Protein AF-A0AA38RIU1-F1 (afdb_monomer_lite)

Sequence (345 aa):
MYPITLTERFAHELKRLEATYLPIRTAGNWRKTFLLQYHHVCLNLLGDFLQEFSENYVWARKRDYDTQHSKLLRWQLKKMAADSELYGELSDTGRSITEIIESLLEALASTTTDKQDHSSHLTALGIDLRRSCRDVQARLAKLSGDLERRLKFLELRRNIDQTDNVERLTLLATVFLPMSLAAGILSMQTRFTELGDLLYDFVGVVVLLGSGAIALFAVLITLGLVKELDSRLMWFGFYRRFIRRVLTFGWVATLASLAALVLASFVVGMFKDVALGAKILGYGALAIVFGPLTVGVVGFAALYVVLRCHQAVKHWTRARVRRRRRDSEGDQGSASSSSGSGWQI

pLDDT: mean 76.79, std 11.22, range [36.53, 93.19]

Organism: NCBI:txid91930

Secondary structure (DSSP, 8-state):
-----HHHHHHHHHHHHHHHHGGG--TTTHHHHHHHHHHHHHHHHHHHHHHHIIIIIHHHHHHHT-TTT----HHHHHHHHHHHHHHHHHHHHHHHHHHHHHHHHHHHHTT-TT-HHHHHHHHHHHHHHHHHHHHHHHHHHHHHHHHHHHHHHHHHHHHHHHHHHHHHHHHHHHHHHHHHHHHHHHHH---TTSHHHHHHHHHHHHHHHHHHHHHHHHHHHHHHHHHHHHHH-TT-HHHHHHHHHHHHHHHHHHHHHHHHHHHHHHHHHHHT-HHHHHHHHHHHHHHHHHHHHHHHHHHHHHHHHHHHHHHHHHHHHHHHHHHHHHHHHHHHHHHHHSSS-----

Foldseek 3Di:
DDPDDPVNLLVVQLVVCCVLLVVLDDPVCNVLSSVLSNLLSVLVVLLVVLVCCVPPVVVVVCVVLVVVFDDDDPVNVVVLVVVLVVLVVSLVVLVVSLVSNVVSLVVSCVVPVPDPVSNVSSVVVNVVSVVSSVSSNVSSVVVNVVSVVSVVVVVVVVVVVVVVVVVVVVLVCVLVVVLVVLVVVVVPDDDPPVCPLVVLVSVLVNCLSVLVSVLVVVLVVVVVVLSNVCSVPPDDDVCNPVLVCLVSVLVNVLSVVLSVQSNVLSVCCNPPNVVSSVVSVVVSVVCVVCVVVVCVVVSVVVVVVVVVVVVVVVVVVVVVVVVVVVVVVVVVVVVVPPPPDDDDD

Structure (mmCIF, N/CA/C/O backbone):
data_AF-A0AA38RIU1-F1
#
_entry.id   AF-A0AA38RIU1-F1
#
loop_
_atom_site.group_PDB
_atom_site.id
_atom_site.type_symbol
_atom_site.label_atom_id
_atom_site.label_alt_id
_atom_site.label_comp_id
_atom_site.label_asym_id
_atom_site.label_entity_id
_atom_site.label_seq_id
_atom_site.pdbx_PDB_ins_code
_atom_site.Cartn_x
_atom_site.Cartn_y
_atom_site.Cartn_z
_atom_site.occupancy
_atom_site.B_iso_or_equiv
_atom_site.auth_seq_id
_atom_site.auth_comp_id
_atom_site.auth_asym_id
_atom_site.auth_atom_id
_atom_site.pdbx_PDB_model_num
ATOM 1 N N . MET A 1 1 ? -7.536 -0.688 -29.894 1.00 38.06 1 MET A N 1
ATOM 2 C CA . MET A 1 1 ? -6.113 -0.630 -30.283 1.00 38.06 1 MET A CA 1
ATOM 3 C C . MET A 1 1 ? -5.512 -1.954 -29.845 1.00 38.06 1 MET A C 1
ATOM 5 O O . MET A 1 1 ? -5.453 -2.196 -28.648 1.00 38.06 1 MET A O 1
ATOM 9 N N . TYR A 1 2 ? -5.277 -2.880 -30.777 1.00 36.53 2 TYR A N 1
ATOM 10 C CA . TYR A 1 2 ? -4.789 -4.222 -30.438 1.00 36.53 2 TYR A CA 1
ATOM 11 C C . TYR A 1 2 ? -3.347 -4.129 -29.915 1.00 36.53 2 TYR A C 1
ATOM 13 O O . TYR A 1 2 ? -2.583 -3.316 -30.443 1.00 36.53 2 TYR A O 1
ATOM 21 N N . PRO A 1 3 ? -2.969 -4.900 -28.882 1.00 55.44 3 PRO A N 1
ATOM 22 C CA . PRO A 1 3 ? -1.596 -4.912 -28.404 1.00 55.44 3 PRO A CA 1
ATOM 23 C C . PRO A 1 3 ? -0.715 -5.513 -29.502 1.00 55.44 3 PRO A C 1
ATOM 25 O O . PRO A 1 3 ? -0.819 -6.698 -29.805 1.00 55.44 3 PRO A O 1
ATOM 28 N N . ILE A 1 4 ? 0.115 -4.672 -30.122 1.00 62.16 4 ILE A N 1
ATOM 29 C CA . ILE A 1 4 ? 1.205 -5.106 -31.004 1.00 62.16 4 ILE A CA 1
ATOM 30 C C . ILE A 1 4 ? 2.007 -6.158 -30.237 1.00 62.16 4 ILE A C 1
ATOM 32 O O . ILE A 1 4 ? 2.354 -5.940 -29.072 1.00 62.16 4 ILE A O 1
ATOM 36 N N . THR A 1 5 ? 2.268 -7.299 -30.864 1.00 78.69 5 THR A N 1
ATOM 37 C CA . THR A 1 5 ? 2.974 -8.393 -30.193 1.00 78.69 5 THR A CA 1
ATOM 38 C C . THR A 1 5 ? 4.431 -7.987 -29.940 1.00 78.69 5 THR A C 1
ATOM 40 O O . THR A 1 5 ? 5.025 -7.240 -30.720 1.00 78.69 5 THR A O 1
ATOM 43 N N . LEU A 1 6 ? 5.028 -8.432 -28.826 1.00 78.06 6 LEU A N 1
ATOM 44 C CA . LEU A 1 6 ? 6.404 -8.070 -28.426 1.00 78.06 6 LEU A CA 1
ATOM 45 C C . LEU A 1 6 ? 7.415 -8.280 -29.574 1.00 78.06 6 LEU A C 1
ATOM 47 O O . LEU A 1 6 ? 8.341 -7.494 -29.762 1.00 78.06 6 LEU A O 1
ATOM 51 N N . THR A 1 7 ? 7.190 -9.321 -30.371 1.00 82.06 7 THR A N 1
ATOM 52 C CA . THR A 1 7 ? 7.975 -9.701 -31.548 1.00 82.06 7 THR A CA 1
ATOM 53 C C . THR A 1 7 ? 7.894 -8.682 -32.685 1.00 82.06 7 THR A C 1
ATOM 55 O O . THR A 1 7 ? 8.912 -8.383 -33.305 1.00 82.06 7 THR A O 1
ATOM 58 N N . GLU A 1 8 ? 6.724 -8.094 -32.938 1.00 86.25 8 GLU A N 1
ATOM 59 C CA . GLU A 1 8 ? 6.549 -7.039 -33.946 1.00 86.25 8 GLU A CA 1
ATOM 60 C C . GLU A 1 8 ? 7.230 -5.737 -33.513 1.00 86.25 8 GLU A C 1
ATOM 62 O O . GLU A 1 8 ? 7.887 -5.088 -34.328 1.00 86.25 8 GLU A O 1
ATOM 67 N N . ARG A 1 9 ? 7.144 -5.383 -32.219 1.00 84.19 9 ARG A N 1
ATOM 68 C CA . ARG A 1 9 ? 7.875 -4.227 -31.667 1.00 84.19 9 ARG A CA 1
ATOM 69 C C . ARG A 1 9 ? 9.384 -4.417 -31.778 1.00 84.19 9 ARG A C 1
ATOM 71 O O . ARG A 1 9 ? 10.079 -3.506 -32.217 1.00 84.19 9 ARG A O 1
ATOM 78 N N . PHE A 1 10 ? 9.877 -5.607 -31.436 1.00 87.50 10 PHE A N 1
ATOM 79 C CA . PHE A 1 10 ? 11.293 -5.943 -31.564 1.00 87.50 10 PHE A CA 1
ATOM 80 C C . PHE A 1 10 ? 11.777 -5.820 -33.015 1.00 87.50 10 PHE A C 1
ATOM 82 O O . PHE A 1 10 ? 12.784 -5.165 -33.273 1.00 87.50 10 PHE A O 1
ATOM 89 N N . ALA A 1 11 ? 11.047 -6.401 -33.973 1.00 86.12 11 ALA A N 1
ATOM 90 C CA . ALA A 1 11 ? 11.414 -6.345 -35.387 1.00 86.12 11 ALA A CA 1
ATOM 91 C C . ALA A 1 11 ? 11.407 -4.907 -35.934 1.00 86.12 11 ALA A C 1
ATOM 93 O O . ALA A 1 11 ? 12.296 -4.526 -36.700 1.00 86.12 11 ALA A O 1
ATOM 94 N N . HIS A 1 12 ? 10.433 -4.095 -35.514 1.00 89.06 12 HIS A N 1
ATOM 95 C CA . HIS A 1 12 ? 10.355 -2.685 -35.881 1.00 89.06 12 HIS A CA 1
ATOM 96 C C . HIS A 1 12 ? 11.547 -1.882 -35.338 1.00 89.06 12 HIS A C 1
ATOM 98 O O . HIS A 1 12 ? 12.186 -1.146 -36.090 1.00 89.06 12 HIS A O 1
ATOM 104 N N . GLU A 1 13 ? 11.887 -2.051 -34.058 1.00 87.12 13 GLU A N 1
ATOM 105 C CA . GLU A 1 13 ? 13.036 -1.376 -33.443 1.00 87.12 13 GLU A CA 1
ATOM 106 C C . GLU A 1 13 ? 14.371 -1.822 -34.040 1.00 87.12 13 GLU A C 1
ATOM 108 O O . GLU A 1 13 ? 15.240 -0.990 -34.306 1.00 87.12 13 GLU A O 1
ATOM 113 N N . LEU A 1 14 ? 14.521 -3.115 -34.337 1.00 89.06 14 LEU A N 1
ATOM 114 C CA . LEU A 1 14 ? 15.716 -3.638 -34.994 1.00 89.06 14 LEU A CA 1
ATOM 115 C C . LEU A 1 14 ? 15.927 -2.982 -36.366 1.00 89.06 14 LEU A C 1
ATOM 117 O O . LEU A 1 14 ? 17.035 -2.530 -36.661 1.00 89.06 14 LEU A O 1
ATOM 121 N N . LYS A 1 15 ? 14.858 -2.875 -37.168 1.00 89.31 15 LYS A N 1
ATOM 122 C CA . LYS A 1 15 ? 14.878 -2.223 -38.486 1.00 89.31 15 LYS A CA 1
ATOM 123 C C . LYS A 1 15 ? 15.140 -0.720 -38.384 1.00 89.31 15 LYS A C 1
ATOM 125 O O . LYS A 1 15 ? 15.845 -0.161 -39.219 1.00 89.31 15 LYS A O 1
ATOM 130 N N . ARG A 1 16 ? 14.608 -0.058 -37.351 1.00 89.88 16 ARG A N 1
ATOM 131 C CA . ARG A 1 16 ? 14.868 1.366 -37.087 1.00 89.88 16 ARG A CA 1
ATOM 132 C C . ARG A 1 16 ? 16.346 1.618 -36.796 1.00 89.88 16 ARG A C 1
ATOM 134 O O . ARG A 1 16 ? 16.924 2.558 -37.332 1.00 89.88 16 ARG A O 1
ATOM 141 N N . LEU A 1 17 ? 16.955 0.768 -35.971 1.00 86.69 17 LEU A N 1
ATOM 142 C CA . LEU A 1 17 ? 18.362 0.886 -35.590 1.00 86.69 17 LEU A CA 1
ATOM 143 C C . LEU A 1 17 ? 19.316 0.468 -36.714 1.00 86.69 17 LEU A C 1
ATOM 145 O O . LEU A 1 17 ? 20.445 0.941 -36.749 1.00 86.69 17 LEU A O 1
ATOM 149 N N . GLU A 1 18 ? 18.882 -0.354 -37.668 1.00 88.62 18 GLU A N 1
ATOM 150 C CA . GLU A 1 18 ? 19.721 -0.799 -38.788 1.00 88.62 18 GLU A CA 1
ATOM 151 C C . GLU A 1 18 ? 20.360 0.370 -39.557 1.00 88.62 18 GLU A C 1
ATOM 153 O O . GLU A 1 18 ? 21.552 0.318 -39.864 1.00 88.62 18 GLU A O 1
ATOM 158 N N . ALA A 1 19 ? 19.620 1.464 -39.772 1.00 85.31 19 ALA A N 1
ATOM 159 C CA . ALA A 1 19 ? 20.125 2.669 -40.434 1.00 85.31 19 ALA A CA 1
ATOM 160 C C . ALA A 1 19 ? 21.309 3.318 -39.689 1.00 85.31 19 ALA A C 1
ATOM 162 O O . ALA A 1 19 ? 22.232 3.833 -40.317 1.00 85.31 19 ALA A O 1
ATOM 163 N N .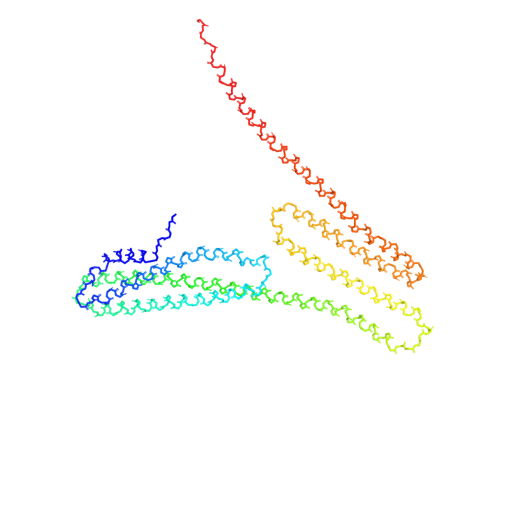 THR A 1 20 ? 21.312 3.253 -38.356 1.00 85.69 20 THR A N 1
ATOM 164 C CA . THR A 1 20 ? 22.361 3.828 -37.500 1.00 85.69 20 THR A CA 1
ATOM 165 C C . THR A 1 20 ? 23.605 2.938 -37.432 1.00 85.69 20 THR A C 1
ATOM 167 O O . THR A 1 20 ? 24.717 3.437 -37.276 1.00 85.69 20 THR A O 1
ATOM 170 N N . TYR A 1 21 ? 23.439 1.617 -37.562 1.00 86.31 21 TYR A N 1
ATOM 171 C CA . TYR A 1 21 ? 24.533 0.641 -37.456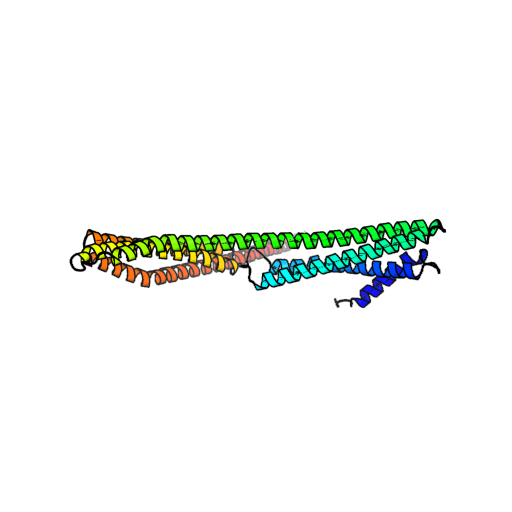 1.00 86.31 21 TYR A CA 1
ATOM 172 C C . TYR A 1 21 ? 25.184 0.295 -38.805 1.00 86.31 21 TYR A C 1
ATOM 174 O O . TYR A 1 21 ? 26.330 -0.161 -38.824 1.00 86.31 21 TYR A O 1
ATOM 182 N N . LEU A 1 22 ? 24.496 0.542 -39.928 1.00 85.19 22 LEU A N 1
ATOM 183 C CA . LEU A 1 22 ? 25.008 0.336 -41.287 1.00 85.19 22 LEU A CA 1
ATOM 184 C C . LEU A 1 22 ? 26.405 0.951 -41.541 1.00 85.19 22 LEU A C 1
ATOM 186 O O . LEU A 1 22 ? 27.264 0.222 -42.037 1.00 85.19 22 LEU A O 1
ATOM 190 N N . PRO A 1 23 ? 26.688 2.224 -41.179 1.00 82.06 23 PRO A N 1
ATOM 191 C CA . PRO A 1 23 ? 27.980 2.857 -41.476 1.00 82.06 23 PRO A CA 1
ATOM 192 C C . PRO A 1 23 ? 29.151 2.303 -40.651 1.00 82.06 23 PRO A C 1
ATOM 194 O O . PRO A 1 23 ? 30.305 2.527 -40.993 1.00 82.06 23 PRO A O 1
ATOM 197 N N . ILE A 1 24 ? 28.873 1.567 -39.572 1.00 79.94 24 ILE A N 1
ATOM 198 C CA . ILE A 1 24 ? 29.889 1.004 -38.667 1.00 79.94 24 ILE A CA 1
ATOM 199 C C . ILE A 1 24 ? 30.173 -0.470 -39.026 1.00 79.94 24 ILE A C 1
ATOM 201 O O . ILE A 1 24 ? 31.157 -1.069 -38.582 1.00 79.94 24 ILE A O 1
ATOM 205 N N . ARG A 1 25 ? 29.321 -1.089 -39.856 1.00 84.50 25 ARG A N 1
ATOM 206 C CA . ARG A 1 25 ? 29.387 -2.514 -40.177 1.00 84.50 25 ARG A CA 1
ATOM 207 C C . ARG A 1 25 ? 30.486 -2.800 -41.203 1.00 84.50 25 ARG A C 1
ATOM 209 O O . ARG A 1 25 ? 30.373 -2.483 -42.380 1.00 84.50 25 ARG A O 1
ATOM 216 N N . THR A 1 26 ? 31.527 -3.496 -40.761 1.00 83.44 26 THR A N 1
ATOM 217 C CA . THR A 1 26 ? 32.622 -4.007 -41.603 1.00 83.44 26 THR A CA 1
ATOM 218 C C . THR A 1 26 ? 32.664 -5.534 -41.588 1.00 83.44 26 THR A C 1
ATOM 220 O O . THR A 1 26 ? 32.186 -6.169 -40.645 1.00 83.44 26 THR A O 1
ATOM 223 N N . ALA A 1 27 ? 33.271 -6.145 -42.614 1.00 81.00 27 ALA A N 1
ATOM 224 C CA . ALA A 1 27 ? 33.385 -7.604 -42.735 1.00 81.00 27 ALA A CA 1
ATOM 225 C C . ALA A 1 27 ? 34.105 -8.266 -41.539 1.00 81.00 27 ALA A C 1
ATOM 227 O O . ALA A 1 27 ? 33.792 -9.402 -41.201 1.00 81.00 27 ALA A O 1
ATOM 228 N N . GLY A 1 28 ? 35.007 -7.548 -40.857 1.00 79.50 28 GLY A N 1
ATOM 229 C CA . GLY A 1 28 ? 35.688 -8.031 -39.647 1.00 79.50 28 GLY A CA 1
ATOM 230 C C . GLY A 1 28 ? 34.888 -7.882 -38.345 1.00 79.50 28 GLY A C 1
ATOM 231 O O . GLY A 1 28 ? 35.107 -8.642 -37.407 1.00 79.50 28 GLY A O 1
ATOM 232 N N . ASN A 1 29 ? 33.925 -6.952 -38.286 1.00 82.56 29 ASN A N 1
ATOM 233 C CA . ASN A 1 29 ? 33.249 -6.560 -37.038 1.00 82.56 29 ASN A CA 1
ATOM 234 C C . ASN A 1 29 ? 31.744 -6.841 -37.012 1.00 82.56 29 ASN A C 1
ATOM 236 O O . ASN A 1 29 ? 31.106 -6.640 -35.979 1.00 82.56 29 ASN A O 1
ATOM 240 N N . TRP A 1 30 ? 31.170 -7.358 -38.103 1.00 85.38 30 TRP A N 1
ATOM 241 C CA . TRP A 1 30 ? 29.722 -7.521 -38.259 1.00 85.38 30 TRP A CA 1
ATOM 242 C C . TRP A 1 30 ? 29.046 -8.262 -37.096 1.00 85.38 30 TRP A C 1
ATOM 244 O O . TRP A 1 30 ? 27.960 -7.866 -36.683 1.00 85.38 30 TRP A O 1
ATOM 254 N N . ARG A 1 31 ? 29.689 -9.296 -36.531 1.00 88.25 31 ARG A N 1
ATOM 255 C CA . ARG A 1 31 ? 29.143 -10.071 -35.404 1.00 88.25 31 ARG A CA 1
ATOM 256 C C . ARG A 1 31 ? 29.034 -9.226 -34.135 1.00 88.25 31 ARG A C 1
ATOM 258 O O . ARG A 1 31 ? 28.010 -9.271 -33.462 1.00 88.25 31 ARG A O 1
ATOM 265 N N . LYS A 1 32 ? 30.073 -8.445 -33.822 1.00 86.19 32 LYS A N 1
ATOM 266 C CA . LYS A 1 32 ? 30.101 -7.549 -32.655 1.00 86.19 32 LYS A CA 1
ATOM 267 C C . LYS A 1 32 ? 29.104 -6.402 -32.831 1.00 86.19 32 LYS A C 1
ATOM 269 O O . LYS A 1 32 ? 28.346 -6.107 -31.916 1.00 86.19 32 LYS A O 1
ATOM 274 N N . THR A 1 33 ? 29.056 -5.808 -34.025 1.00 85.50 33 THR A N 1
ATOM 275 C CA . THR A 1 33 ? 28.115 -4.733 -34.372 1.00 85.50 33 THR A CA 1
ATOM 276 C C . THR A 1 33 ? 26.662 -5.209 -34.292 1.00 85.50 33 THR A C 1
ATOM 278 O O . THR A 1 33 ? 25.821 -4.500 -33.749 1.00 85.50 33 THR A O 1
ATOM 281 N N . PHE A 1 34 ? 26.370 -6.429 -34.757 1.00 88.94 34 PHE A N 1
ATOM 282 C CA . PHE A 1 34 ? 25.037 -7.027 -34.657 1.00 88.94 34 PHE A CA 1
ATOM 283 C C . PHE A 1 34 ? 24.644 -7.344 -33.209 1.00 88.94 34 PHE A C 1
ATOM 285 O O . PHE A 1 34 ? 23.528 -7.037 -32.804 1.00 88.94 34 PHE A O 1
ATOM 292 N N . LEU A 1 35 ? 25.557 -7.905 -32.406 1.00 89.38 35 LEU A N 1
ATOM 293 C CA . LEU A 1 35 ? 25.317 -8.121 -30.973 1.00 89.38 35 LEU A CA 1
ATOM 294 C C . LEU A 1 35 ? 25.037 -6.799 -30.250 1.00 89.38 35 LEU A C 1
ATOM 296 O O . LEU A 1 35 ? 24.098 -6.719 -29.463 1.00 89.38 35 LEU A O 1
ATOM 300 N N . LEU A 1 36 ? 25.789 -5.740 -30.560 1.00 88.44 36 LEU A N 1
ATOM 301 C CA . LEU A 1 36 ? 25.545 -4.417 -29.991 1.00 88.44 36 LEU A CA 1
ATOM 302 C C . LEU A 1 36 ? 24.176 -3.861 -30.411 1.00 88.44 36 LEU A C 1
ATOM 304 O O . LEU A 1 36 ? 23.467 -3.310 -29.575 1.00 88.44 36 LEU A O 1
ATOM 308 N N . GLN A 1 37 ? 23.782 -4.028 -31.678 1.00 90.50 37 GLN A N 1
ATOM 309 C CA . GLN A 1 37 ? 22.454 -3.644 -32.166 1.00 90.50 37 GLN A CA 1
ATOM 310 C C . GLN A 1 37 ? 21.349 -4.420 -31.437 1.00 90.50 37 GLN A C 1
ATOM 312 O O . GLN A 1 37 ? 20.371 -3.822 -30.996 1.00 90.50 37 GLN A O 1
ATOM 317 N N . TYR A 1 38 ? 21.523 -5.729 -31.249 1.00 91.12 38 TYR A N 1
ATOM 318 C CA . TYR A 1 38 ? 20.594 -6.572 -30.500 1.00 91.12 38 TYR A CA 1
ATOM 319 C C . TYR A 1 38 ? 20.425 -6.085 -29.055 1.00 91.12 38 TYR A C 1
ATOM 321 O O . TYR A 1 38 ? 19.304 -5.860 -28.602 1.00 91.12 38 TYR A O 1
ATOM 329 N N . HIS A 1 39 ? 21.528 -5.847 -28.339 1.00 89.00 39 HIS A N 1
ATOM 330 C CA . HIS A 1 39 ? 21.468 -5.366 -26.959 1.00 89.00 39 HIS A CA 1
ATOM 331 C C . HIS A 1 39 ? 20.927 -3.934 -26.847 1.00 89.00 39 HIS A C 1
ATOM 333 O O . HIS A 1 39 ? 20.242 -3.631 -25.874 1.00 89.00 39 HIS A O 1
ATOM 339 N N . HIS A 1 40 ? 21.141 -3.081 -27.853 1.00 90.06 40 HIS A N 1
ATOM 340 C CA . HIS A 1 40 ? 20.506 -1.763 -27.926 1.00 90.06 40 HIS A CA 1
ATOM 341 C C . HIS A 1 40 ? 18.982 -1.881 -28.059 1.00 90.06 40 HIS A C 1
ATOM 343 O O . HIS A 1 40 ? 18.251 -1.209 -27.334 1.00 90.06 40 HIS A O 1
ATOM 349 N N . VAL A 1 41 ? 18.484 -2.778 -28.918 1.00 90.94 41 VAL A N 1
ATOM 350 C CA . VAL A 1 41 ? 17.039 -3.049 -29.014 1.00 90.94 41 VAL A CA 1
ATOM 351 C C . VAL A 1 41 ? 16.499 -3.527 -27.665 1.00 90.94 41 VAL A C 1
ATOM 353 O O . VAL A 1 41 ? 15.496 -2.999 -27.190 1.00 90.94 41 VAL A O 1
ATOM 356 N N . CYS A 1 42 ? 17.182 -4.471 -27.009 1.00 89.00 42 CYS A N 1
ATOM 357 C CA . CYS A 1 42 ? 16.788 -4.959 -25.685 1.00 89.00 42 CYS A CA 1
ATOM 358 C C . CYS A 1 42 ? 16.751 -3.840 -24.635 1.00 89.00 42 CYS A C 1
ATOM 360 O O . CYS A 1 42 ? 15.829 -3.800 -23.825 1.00 89.00 42 CYS A O 1
ATOM 362 N N . LEU A 1 43 ? 17.716 -2.917 -24.660 1.00 90.25 43 LEU A N 1
ATOM 363 C CA . LEU A 1 43 ? 17.767 -1.777 -23.747 1.00 90.25 43 LEU A CA 1
ATOM 364 C C . LEU A 1 43 ? 16.596 -0.810 -23.969 1.00 90.25 43 LEU A C 1
ATOM 366 O O . LEU A 1 43 ? 15.971 -0.385 -22.999 1.00 90.25 43 LEU A O 1
ATOM 370 N N . ASN A 1 44 ? 16.269 -0.497 -25.225 1.00 90.31 44 ASN A N 1
ATOM 371 C CA . ASN A 1 44 ? 15.135 0.372 -25.553 1.00 90.31 44 ASN A CA 1
ATOM 372 C C . ASN A 1 44 ? 13.808 -0.271 -25.133 1.00 90.31 44 ASN A C 1
ATOM 374 O O . ASN A 1 44 ? 12.997 0.372 -24.472 1.00 90.31 44 ASN A O 1
ATOM 378 N N . LEU A 1 45 ? 13.625 -1.564 -25.424 1.00 89.56 45 LEU A N 1
ATOM 379 C CA . LEU A 1 45 ? 12.439 -2.308 -24.996 1.00 89.56 45 LEU A CA 1
ATOM 380 C C . LEU A 1 45 ? 12.320 -2.380 -23.472 1.00 89.56 45 LEU A C 1
ATOM 382 O O . LEU A 1 45 ? 11.216 -2.269 -22.943 1.00 89.56 45 LEU A O 1
ATOM 386 N N . LEU A 1 46 ? 13.439 -2.540 -22.760 1.00 89.81 46 LEU A N 1
ATOM 387 C CA . LEU A 1 46 ? 13.458 -2.495 -21.301 1.00 89.81 46 LEU A CA 1
ATOM 388 C C . LEU A 1 46 ? 13.079 -1.102 -20.784 1.00 89.81 46 LEU A C 1
ATOM 390 O O . LEU A 1 46 ? 12.309 -1.001 -19.833 1.00 89.81 46 LEU A O 1
ATOM 394 N N . GLY A 1 47 ? 13.577 -0.033 -21.408 1.00 89.88 47 GLY A N 1
ATOM 395 C CA . GLY A 1 47 ? 13.215 1.345 -21.071 1.00 89.88 47 GLY A CA 1
ATOM 396 C C . GLY A 1 47 ? 11.718 1.622 -21.236 1.00 89.88 47 GLY A C 1
ATOM 397 O O . GLY A 1 47 ? 11.084 2.138 -20.310 1.00 89.88 47 GLY A O 1
ATOM 398 N N . ASP A 1 48 ? 11.144 1.211 -22.367 1.00 90.31 48 ASP A N 1
ATOM 399 C CA . ASP A 1 48 ? 9.712 1.341 -22.652 1.00 90.31 48 ASP A CA 1
ATOM 400 C C . ASP A 1 48 ? 8.870 0.507 -21.681 1.00 90.31 48 ASP A C 1
ATOM 402 O O . ASP A 1 48 ? 7.894 1.001 -21.109 1.00 90.31 48 ASP A O 1
ATOM 406 N N . PHE A 1 49 ? 9.281 -0.740 -21.427 1.00 90.31 49 PHE A N 1
ATOM 407 C CA . PHE A 1 49 ? 8.639 -1.603 -20.440 1.00 90.31 49 PHE A CA 1
ATOM 408 C C . PHE A 1 49 ? 8.664 -0.972 -19.048 1.00 90.31 49 PHE A C 1
ATOM 410 O O . PHE A 1 49 ? 7.637 -0.938 -18.379 1.00 90.31 49 PHE A O 1
ATOM 417 N N . LEU A 1 50 ? 9.805 -0.433 -18.608 1.00 89.25 50 LEU A N 1
ATOM 418 C CA . LEU A 1 50 ? 9.930 0.227 -17.308 1.00 89.25 50 LEU A CA 1
ATOM 419 C C . LEU A 1 50 ? 9.019 1.445 -17.193 1.00 89.25 50 LEU A C 1
ATOM 421 O O . LEU A 1 50 ? 8.480 1.703 -16.116 1.00 89.25 50 LEU A O 1
ATOM 425 N N . GLN A 1 51 ? 8.838 2.190 -18.282 1.00 89.75 51 GLN A N 1
ATOM 426 C CA . GLN A 1 51 ? 7.913 3.314 -18.309 1.00 89.75 51 GLN A CA 1
ATOM 427 C C . GLN A 1 51 ? 6.462 2.851 -18.179 1.00 89.75 51 GLN A C 1
ATOM 429 O O . GLN A 1 51 ? 5.748 3.326 -17.296 1.00 89.75 51 GLN A O 1
ATOM 434 N N . GLU A 1 52 ? 6.048 1.883 -18.995 1.00 88.88 52 GLU A N 1
ATOM 435 C CA . GLU A 1 52 ? 4.695 1.328 -18.956 1.00 88.88 52 GLU A CA 1
ATOM 436 C C . GLU A 1 52 ? 4.399 0.670 -17.600 1.00 88.88 52 GLU A C 1
ATOM 438 O O . GLU A 1 52 ? 3.329 0.853 -17.017 1.00 88.88 52 GLU A O 1
ATOM 443 N N . PHE A 1 53 ? 5.378 -0.040 -17.046 1.00 86.31 53 PHE A N 1
ATOM 444 C CA . PHE A 1 53 ? 5.313 -0.641 -15.724 1.00 86.31 53 PHE A CA 1
ATOM 445 C C . PHE A 1 53 ? 5.195 0.431 -14.631 1.00 86.31 53 PHE A C 1
ATOM 447 O O . PHE A 1 53 ? 4.317 0.362 -13.770 1.00 86.31 53 PHE A O 1
ATOM 454 N N . SER A 1 54 ? 6.015 1.480 -14.682 1.00 84.94 54 SER A N 1
ATOM 455 C CA . SER A 1 54 ? 5.931 2.604 -13.746 1.00 84.94 54 SER A CA 1
ATOM 456 C C . SER A 1 54 ? 4.565 3.301 -13.802 1.00 84.94 54 SER A C 1
ATOM 458 O O . SER A 1 54 ? 4.006 3.644 -12.764 1.00 84.94 54 SER A O 1
ATOM 460 N N . GLU A 1 55 ? 3.997 3.512 -14.987 1.00 85.56 55 GLU A N 1
ATOM 461 C CA . GLU A 1 55 ? 2.726 4.227 -15.138 1.00 85.56 55 GLU A CA 1
ATOM 462 C C . GLU A 1 55 ? 1.517 3.352 -14.789 1.00 85.56 55 GLU A C 1
ATOM 464 O O . GLU A 1 55 ? 0.688 3.748 -13.972 1.00 85.56 55 GLU A O 1
ATOM 469 N N . ASN A 1 56 ? 1.425 2.142 -15.340 1.00 84.50 56 ASN A N 1
ATOM 470 C CA . ASN A 1 56 ? 0.237 1.300 -15.194 1.00 84.50 56 ASN A CA 1
ATOM 471 C C . ASN A 1 56 ? 0.269 0.475 -13.910 1.00 84.50 56 ASN A C 1
ATOM 473 O O . ASN A 1 56 ? -0.707 0.426 -13.155 1.00 84.50 56 ASN A O 1
ATOM 477 N N . TYR A 1 57 ? 1.397 -0.178 -13.641 1.00 80.12 57 TYR A N 1
ATOM 478 C CA . TYR A 1 57 ? 1.486 -1.151 -12.562 1.00 80.12 57 TYR A CA 1
ATOM 479 C C . TYR A 1 57 ? 1.625 -0.476 -11.199 1.00 80.12 57 TYR A C 1
ATOM 481 O O . TYR A 1 57 ? 0.904 -0.830 -10.261 1.00 80.12 57 TYR A O 1
ATOM 489 N N . VAL A 1 58 ? 2.477 0.552 -11.082 1.00 76.50 58 VAL A N 1
ATOM 490 C CA . VAL A 1 58 ? 2.609 1.308 -9.824 1.00 76.50 58 VAL A CA 1
ATOM 491 C C . VAL A 1 58 ? 1.325 2.068 -9.514 1.00 76.50 58 VAL A C 1
ATOM 493 O O . VAL A 1 58 ? 0.944 2.130 -8.345 1.00 76.50 58 VAL A O 1
ATOM 496 N N . TRP A 1 59 ? 0.625 2.611 -10.516 1.00 76.44 59 TRP A N 1
ATOM 497 C CA . TRP A 1 59 ? -0.646 3.305 -10.291 1.00 76.44 59 TRP A CA 1
ATOM 498 C C . TRP A 1 59 ? -1.753 2.349 -9.841 1.00 76.44 59 TRP A C 1
ATOM 500 O O . TRP A 1 59 ? -2.391 2.604 -8.816 1.00 76.44 59 TRP A O 1
ATOM 510 N N . ALA A 1 60 ? -1.923 1.212 -10.526 1.00 77.19 60 ALA A N 1
ATOM 511 C CA . ALA A 1 60 ? -2.890 0.188 -10.130 1.00 77.19 60 ALA A CA 1
ATOM 512 C C . ALA A 1 60 ? -2.638 -0.291 -8.692 1.00 77.19 60 ALA A C 1
ATOM 514 O O . ALA A 1 60 ? -3.556 -0.368 -7.876 1.00 77.19 60 ALA A O 1
ATOM 515 N N . ARG A 1 61 ? -1.370 -0.507 -8.335 1.00 73.00 61 ARG A N 1
ATOM 516 C CA . ARG A 1 61 ? -0.983 -0.919 -6.982 1.00 73.00 61 ARG A CA 1
ATOM 517 C C . ARG A 1 61 ? -1.011 0.170 -5.943 1.00 73.00 61 ARG A C 1
ATOM 519 O O . ARG A 1 61 ? -1.215 -0.127 -4.775 1.00 73.00 61 ARG A O 1
ATOM 526 N N . LYS A 1 62 ? -0.820 1.432 -6.315 1.00 72.31 62 LYS A N 1
ATOM 527 C CA . LYS A 1 62 ? -0.990 2.551 -5.385 1.00 72.31 62 LYS A CA 1
ATOM 528 C C . LYS A 1 62 ? -2.419 2.590 -4.842 1.00 72.31 62 LYS A C 1
ATOM 530 O O . LYS A 1 62 ? -2.597 2.970 -3.693 1.00 72.31 62 LYS A O 1
ATOM 535 N N . ARG A 1 63 ? -3.401 2.138 -5.629 1.00 67.88 63 ARG A N 1
ATOM 536 C CA . ARG A 1 63 ? -4.784 1.958 -5.176 1.00 67.88 63 ARG A CA 1
ATOM 537 C C . ARG A 1 63 ? -4.933 0.790 -4.197 1.00 67.88 63 ARG A C 1
ATOM 539 O O . ARG A 1 63 ? -5.615 0.931 -3.189 1.00 67.88 63 ARG A O 1
ATOM 546 N N . ASP A 1 64 ? -4.281 -0.336 -4.472 1.00 66.50 64 ASP A N 1
ATOM 547 C CA . ASP A 1 64 ? -4.394 -1.551 -3.650 1.00 66.50 64 ASP A CA 1
ATOM 548 C C . ASP A 1 64 ? -3.560 -1.493 -2.355 1.00 66.50 64 ASP A C 1
ATOM 550 O O . ASP A 1 64 ? -3.868 -2.174 -1.374 1.00 66.50 64 ASP A O 1
ATOM 554 N N . TYR A 1 65 ? -2.507 -0.674 -2.354 1.00 65.00 65 TYR A N 1
ATOM 555 C CA . TYR A 1 65 ? -1.587 -0.447 -1.241 1.00 65.00 65 TYR A CA 1
ATOM 556 C C . TYR A 1 65 ? -1.794 0.907 -0.568 1.00 65.00 65 TYR A C 1
ATOM 558 O O . TYR A 1 65 ? -0.862 1.402 0.067 1.00 65.00 65 TYR A O 1
ATOM 566 N N . ASP A 1 66 ? -2.964 1.531 -0.722 1.00 62.16 66 ASP A N 1
ATOM 567 C CA . ASP A 1 66 ? -3.240 2.793 -0.049 1.00 62.16 66 ASP A CA 1
ATOM 568 C C . ASP A 1 66 ? -3.182 2.590 1.474 1.00 62.16 66 ASP A C 1
ATOM 570 O O . ASP A 1 66 ? -4.095 2.076 2.131 1.00 62.16 66 ASP A O 1
ATOM 574 N N . THR A 1 67 ? -2.035 2.972 2.031 1.00 54.69 67 THR A N 1
ATOM 575 C CA . THR A 1 67 ? -1.664 2.791 3.431 1.00 54.69 67 THR A CA 1
ATOM 576 C C . THR A 1 67 ? -2.554 3.604 4.358 1.00 54.69 67 THR A C 1
ATOM 578 O O . THR A 1 67 ? -2.598 3.325 5.553 1.00 54.69 67 THR A O 1
ATOM 581 N N . GLN A 1 68 ? -3.313 4.566 3.831 1.00 56.16 68 GLN A N 1
ATOM 582 C CA . GLN A 1 68 ? -4.277 5.316 4.624 1.00 56.16 68 GLN A CA 1
ATOM 583 C C . GLN A 1 68 ? -5.522 4.492 4.993 1.00 56.16 68 GLN A C 1
ATOM 585 O O . GLN A 1 68 ? -6.169 4.815 5.988 1.00 56.16 68 GLN A O 1
ATOM 590 N N . HIS A 1 69 ? -5.844 3.413 4.262 1.00 50.00 69 HIS A N 1
ATOM 591 C CA . HIS A 1 69 ? -7.194 2.833 4.314 1.00 50.00 69 HIS A CA 1
ATOM 592 C C . HIS A 1 69 ? -7.283 1.334 4.633 1.00 50.00 69 HIS A C 1
ATOM 594 O O . HIS A 1 69 ? -8.302 0.917 5.182 1.00 50.00 69 HIS A O 1
ATOM 600 N N . SER A 1 70 ? -6.257 0.512 4.376 1.00 53.47 70 SER A N 1
ATOM 601 C CA . SER A 1 70 ? -6.308 -0.918 4.730 1.00 53.47 70 SER A CA 1
ATOM 602 C C . SER A 1 70 ? -5.421 -1.246 5.929 1.00 53.47 70 SER A C 1
ATOM 604 O O . SER A 1 70 ? -4.228 -0.926 5.924 1.00 53.47 70 SER A O 1
ATOM 606 N N . LYS A 1 71 ? -5.978 -1.922 6.945 1.00 59.53 71 LYS A N 1
ATOM 607 C CA . LYS A 1 71 ? -5.182 -2.728 7.885 1.00 59.53 71 LYS A CA 1
ATOM 608 C C . LYS A 1 71 ? -4.306 -3.665 7.059 1.00 59.53 71 LYS A C 1
ATOM 610 O O . LYS A 1 71 ? -4.818 -4.305 6.145 1.00 59.53 71 LYS A O 1
ATOM 615 N N . LEU A 1 72 ? -3.008 -3.696 7.351 1.00 61.25 72 LEU A N 1
ATOM 616 C CA . LEU A 1 72 ? -2.025 -4.516 6.645 1.00 61.25 72 LEU A CA 1
ATOM 617 C C . LEU A 1 72 ? -2.448 -5.987 6.718 1.00 61.25 72 LEU A C 1
ATOM 619 O O . LEU A 1 72 ? -2.266 -6.658 7.733 1.00 61.25 72 LEU A O 1
ATOM 623 N N . LEU A 1 73 ? -3.055 -6.496 5.649 1.00 64.88 73 LEU A N 1
ATOM 624 C CA . LEU A 1 73 ? -3.426 -7.902 5.590 1.00 64.88 73 LEU A CA 1
ATOM 625 C C . LEU A 1 73 ? -2.178 -8.714 5.239 1.00 64.88 73 LEU A C 1
ATOM 627 O O . LEU A 1 73 ? -1.384 -8.324 4.385 1.00 64.88 73 LEU A O 1
ATOM 631 N N . ARG A 1 74 ? -2.017 -9.887 5.860 1.00 68.31 74 ARG A N 1
ATOM 632 C CA . ARG A 1 74 ? -0.853 -10.773 5.657 1.00 68.31 74 ARG A CA 1
ATOM 633 C C . ARG A 1 74 ? -0.591 -11.092 4.175 1.00 68.31 74 ARG A C 1
ATOM 635 O O . ARG A 1 74 ? 0.556 -11.255 3.770 1.00 68.31 74 ARG A O 1
ATOM 642 N N . TRP A 1 75 ? -1.644 -11.131 3.351 1.00 71.25 75 TRP A N 1
ATOM 643 C CA . TRP A 1 75 ? -1.529 -11.337 1.904 1.00 71.25 75 TRP A CA 1
ATOM 644 C C . TRP A 1 75 ? -0.917 -10.142 1.156 1.00 71.25 75 TRP A C 1
ATOM 646 O O . TRP A 1 75 ? -0.250 -10.358 0.148 1.00 71.25 75 TRP A O 1
ATOM 656 N N . GLN A 1 76 ? -1.106 -8.904 1.629 1.00 73.81 76 GLN A N 1
ATOM 657 C CA . GLN A 1 76 ? -0.486 -7.712 1.033 1.00 73.81 76 GLN A CA 1
ATOM 658 C C . GLN A 1 76 ? 1.025 -7.734 1.256 1.00 73.81 76 GLN A C 1
ATOM 660 O O . GLN A 1 76 ? 1.775 -7.459 0.327 1.00 73.81 76 GLN A O 1
ATOM 665 N N . LEU A 1 77 ? 1.464 -8.158 2.447 1.00 75.62 77 LEU A N 1
ATOM 666 C CA . LEU A 1 77 ? 2.884 -8.320 2.762 1.00 75.62 77 LEU A CA 1
ATOM 667 C C . LEU A 1 77 ? 3.544 -9.365 1.851 1.00 75.62 77 LEU A C 1
ATOM 669 O O . LEU A 1 77 ? 4.620 -9.129 1.314 1.00 75.62 77 LEU A O 1
ATOM 673 N N . LYS A 1 78 ? 2.863 -10.499 1.623 1.00 80.69 78 LYS A N 1
ATOM 674 C CA . LYS A 1 78 ? 3.335 -11.542 0.700 1.00 80.69 78 LYS A CA 1
ATOM 675 C C . LYS A 1 78 ? 3.461 -11.018 -0.733 1.00 80.69 78 LYS A C 1
ATOM 677 O O . LYS A 1 78 ? 4.434 -11.338 -1.405 1.00 80.69 78 LYS A O 1
ATOM 682 N N . LYS A 1 79 ? 2.501 -10.208 -1.195 1.00 81.69 79 LYS A N 1
ATOM 683 C CA . LYS A 1 79 ? 2.582 -9.579 -2.520 1.00 81.69 79 LYS A CA 1
ATOM 684 C C . LYS A 1 79 ? 3.733 -8.580 -2.598 1.00 81.69 79 LYS A C 1
ATOM 686 O O . LYS A 1 79 ? 4.516 -8.671 -3.522 1.00 81.69 79 LYS A O 1
ATOM 691 N N . MET A 1 80 ? 3.903 -7.712 -1.603 1.00 80.19 80 MET A N 1
ATOM 692 C CA . MET A 1 80 ? 5.015 -6.754 -1.558 1.00 80.19 80 MET A CA 1
ATOM 693 C C . MET A 1 80 ? 6.392 -7.425 -1.515 1.00 80.19 80 MET A C 1
ATOM 695 O O . MET A 1 80 ? 7.335 -6.901 -2.098 1.00 80.19 80 MET A O 1
ATOM 699 N N . ALA A 1 81 ? 6.509 -8.585 -0.864 1.00 83.06 81 ALA A N 1
ATOM 700 C CA . ALA A 1 81 ? 7.731 -9.384 -0.900 1.00 83.06 81 ALA A CA 1
ATOM 701 C C . ALA A 1 81 ? 8.014 -9.922 -2.312 1.00 83.06 81 ALA A C 1
ATOM 703 O O . ALA A 1 81 ? 9.119 -9.739 -2.812 1.00 83.06 81 ALA A O 1
ATOM 704 N N . ALA A 1 82 ? 7.002 -10.489 -2.980 1.00 87.25 82 ALA A N 1
ATOM 705 C CA . ALA A 1 82 ? 7.124 -10.927 -4.374 1.00 87.25 82 ALA A CA 1
ATOM 706 C C . ALA A 1 82 ? 7.465 -9.758 -5.317 1.00 87.25 82 ALA A C 1
ATOM 708 O O . ALA A 1 82 ? 8.205 -9.914 -6.281 1.00 87.25 82 ALA A O 1
ATOM 709 N N . ASP A 1 83 ? 6.961 -8.563 -5.014 1.00 85.88 83 ASP A N 1
ATOM 710 C CA . ASP A 1 83 ? 7.277 -7.357 -5.776 1.00 85.88 83 ASP A CA 1
ATOM 711 C C . ASP A 1 83 ? 8.744 -6.996 -5.628 1.00 85.88 83 ASP A C 1
ATOM 713 O O . ASP A 1 83 ? 9.404 -6.720 -6.622 1.00 85.88 83 ASP A O 1
ATOM 717 N N . SER A 1 84 ? 9.257 -7.026 -4.396 1.00 86.31 84 SER A N 1
ATOM 718 C CA . SER A 1 84 ? 10.666 -6.765 -4.104 1.00 86.31 84 SER A CA 1
ATOM 719 C C . SER A 1 84 ? 11.603 -7.706 -4.842 1.00 86.31 84 SER A C 1
ATOM 721 O O . SER A 1 84 ? 12.637 -7.254 -5.323 1.00 86.31 84 SER A O 1
ATOM 723 N N . GLU A 1 85 ? 11.237 -8.980 -4.946 1.00 88.88 85 GLU A N 1
ATOM 724 C CA . GLU A 1 85 ? 11.982 -9.969 -5.723 1.00 88.88 85 GLU A CA 1
ATOM 725 C C . GLU A 1 85 ? 11.992 -9.596 -7.213 1.00 88.88 85 GLU A C 1
ATOM 727 O O . GLU A 1 85 ? 13.062 -9.453 -7.798 1.00 88.88 85 GLU A O 1
ATOM 732 N N . LEU A 1 86 ? 10.824 -9.275 -7.785 1.00 88.62 86 LEU A N 1
ATOM 733 C CA . LEU A 1 86 ? 10.698 -8.847 -9.183 1.00 88.62 86 LEU A CA 1
ATOM 734 C C . LEU A 1 86 ? 11.510 -7.576 -9.490 1.00 88.62 86 LEU A C 1
ATOM 736 O O . LEU A 1 86 ? 12.175 -7.500 -10.522 1.00 88.62 86 LEU A O 1
ATOM 740 N N . TYR A 1 87 ? 11.488 -6.567 -8.611 1.00 87.69 87 TYR A N 1
ATOM 741 C CA . TYR A 1 87 ? 12.312 -5.361 -8.785 1.00 87.69 87 TYR A CA 1
ATOM 742 C C . TYR A 1 87 ? 13.813 -5.669 -8.709 1.00 87.69 87 TYR A C 1
ATOM 744 O O . TYR A 1 87 ? 14.592 -5.030 -9.420 1.00 87.69 87 TYR A O 1
ATOM 752 N N . GLY A 1 88 ? 14.211 -6.630 -7.870 1.00 88.31 88 GLY A N 1
ATOM 753 C CA . GLY A 1 88 ? 15.584 -7.127 -7.795 1.00 88.31 88 GLY A CA 1
ATOM 754 C C . GLY A 1 88 ? 16.023 -7.754 -9.115 1.00 88.31 88 GLY A C 1
ATOM 755 O O . GLY A 1 88 ? 16.979 -7.280 -9.726 1.00 88.31 88 GLY A O 1
ATOM 756 N N . GLU A 1 89 ? 15.254 -8.723 -9.616 1.00 91.12 89 GLU A N 1
ATOM 757 C CA . GLU A 1 89 ? 15.516 -9.390 -10.900 1.00 91.12 89 GLU A CA 1
ATOM 758 C C . GLU A 1 89 ? 15.600 -8.395 -12.067 1.00 91.12 89 GLU A C 1
ATOM 760 O O . GLU A 1 89 ? 16.489 -8.478 -12.920 1.00 91.12 89 GLU A O 1
ATOM 765 N N . LEU A 1 90 ? 14.698 -7.410 -12.097 1.00 89.25 90 LEU A N 1
ATOM 766 C CA . LEU A 1 90 ? 14.668 -6.387 -13.138 1.00 89.25 90 LEU A CA 1
ATOM 767 C C . LEU A 1 90 ? 15.888 -5.454 -13.063 1.00 89.25 90 LEU A C 1
ATOM 769 O O . LEU A 1 90 ? 16.446 -5.076 -14.097 1.00 89.25 90 LEU A O 1
ATOM 773 N N . SER A 1 91 ? 16.330 -5.109 -11.849 1.00 90.75 91 SER A N 1
ATOM 774 C CA . SER A 1 91 ? 17.546 -4.321 -11.637 1.00 90.75 91 SER A CA 1
ATOM 775 C C . SER A 1 91 ? 18.796 -5.082 -12.067 1.00 90.75 91 SER A C 1
ATOM 777 O O . SER A 1 91 ? 19.678 -4.493 -12.696 1.00 90.75 91 SER A O 1
ATOM 779 N N . ASP A 1 92 ? 18.878 -6.372 -11.752 1.00 91.75 92 ASP A N 1
ATOM 780 C CA . ASP A 1 92 ? 20.027 -7.201 -12.110 1.00 91.75 92 ASP A CA 1
ATOM 781 C C . ASP A 1 92 ? 20.085 -7.439 -13.622 1.00 91.75 92 ASP A C 1
ATOM 783 O O . ASP A 1 92 ? 21.150 -7.322 -14.232 1.00 91.75 92 ASP A O 1
ATOM 787 N N . THR A 1 93 ? 18.927 -7.632 -14.261 1.00 90.50 93 THR A N 1
ATOM 788 C CA . THR A 1 93 ? 18.814 -7.713 -15.724 1.00 90.50 93 THR A CA 1
ATOM 789 C C . THR A 1 93 ? 19.274 -6.413 -16.393 1.00 90.50 93 THR A C 1
ATOM 791 O O . THR A 1 93 ? 20.070 -6.444 -17.334 1.00 90.50 93 THR A O 1
ATOM 794 N N . GLY A 1 94 ? 18.827 -5.253 -15.896 1.00 89.44 94 GLY A N 1
ATOM 795 C CA . GLY A 1 94 ? 19.257 -3.950 -16.415 1.00 89.44 94 GLY A CA 1
ATOM 796 C C . GLY A 1 94 ? 20.760 -3.699 -16.249 1.00 89.44 94 GLY A C 1
ATOM 797 O O . GLY A 1 94 ? 21.400 -3.153 -17.156 1.00 89.44 94 GLY A O 1
ATOM 798 N N . ARG A 1 95 ? 21.346 -4.139 -15.127 1.00 91.62 95 ARG A N 1
ATOM 799 C CA . ARG A 1 95 ? 22.795 -4.065 -14.890 1.00 91.62 95 ARG A CA 1
ATOM 800 C C . ARG A 1 95 ? 23.561 -4.953 -15.872 1.00 91.62 95 ARG A C 1
ATOM 802 O O . ARG A 1 95 ? 24.452 -4.449 -16.548 1.00 91.62 95 ARG A O 1
ATOM 809 N N . SER A 1 96 ? 23.144 -6.209 -16.037 1.00 93.19 96 SER A N 1
ATOM 810 C CA . SER A 1 96 ? 23.774 -7.154 -16.969 1.00 93.19 96 SER A CA 1
ATOM 811 C C . SER A 1 96 ? 23.756 -6.649 -18.417 1.00 93.19 96 SER A C 1
ATOM 813 O O . SER A 1 96 ? 24.783 -6.669 -19.093 1.00 93.19 96 SER A O 1
ATOM 815 N N . ILE A 1 97 ? 22.624 -6.110 -18.893 1.00 89.62 97 ILE A N 1
ATOM 816 C CA . ILE A 1 97 ? 22.540 -5.520 -20.241 1.00 89.62 97 ILE A CA 1
ATOM 817 C C . ILE A 1 97 ? 23.504 -4.335 -20.379 1.00 89.62 97 ILE A C 1
ATOM 819 O O . ILE A 1 97 ? 24.162 -4.202 -21.411 1.00 89.62 97 ILE A O 1
ATOM 823 N N . THR A 1 98 ? 23.618 -3.494 -19.347 1.00 91.69 98 THR A N 1
ATOM 824 C CA . THR A 1 98 ? 24.538 -2.349 -19.366 1.00 91.69 98 THR A CA 1
ATOM 825 C C . THR A 1 98 ? 25.996 -2.803 -19.458 1.00 91.69 98 THR A C 1
ATOM 827 O O . THR A 1 98 ? 26.726 -2.310 -20.313 1.00 91.69 98 THR A O 1
ATOM 830 N N . GLU A 1 99 ? 26.405 -3.778 -18.644 1.00 92.56 99 GLU A N 1
ATOM 831 C CA . GLU A 1 99 ? 27.765 -4.339 -18.645 1.00 92.56 99 GLU A CA 1
ATOM 832 C C . GLU A 1 99 ? 28.121 -4.985 -19.997 1.00 92.56 99 GLU A C 1
ATOM 834 O O . GLU A 1 99 ? 29.224 -4.807 -20.524 1.00 92.56 99 GLU A O 1
ATOM 839 N N . ILE A 1 100 ? 27.169 -5.692 -20.616 1.00 91.81 100 ILE A N 1
ATOM 840 C CA . ILE A 1 100 ? 27.351 -6.272 -21.953 1.00 91.81 100 ILE A CA 1
ATOM 841 C C . ILE A 1 100 ? 27.512 -5.169 -23.008 1.00 91.81 100 ILE A C 1
ATOM 843 O O . ILE A 1 100 ? 28.383 -5.261 -23.870 1.00 91.81 100 ILE A O 1
ATOM 847 N N . ILE A 1 101 ? 26.710 -4.104 -22.948 1.00 90.62 101 ILE A N 1
ATOM 848 C CA . ILE A 1 101 ? 26.825 -2.977 -23.885 1.00 90.62 101 ILE A CA 1
ATOM 849 C C . ILE A 1 101 ? 28.174 -2.269 -23.724 1.00 90.62 101 ILE A C 1
ATOM 851 O O . ILE A 1 101 ? 28.818 -1.962 -24.726 1.00 90.62 101 ILE A O 1
ATOM 855 N N . GLU A 1 102 ? 28.621 -2.027 -22.492 1.00 90.62 102 GLU A N 1
ATOM 856 C CA . GLU A 1 102 ? 29.900 -1.365 -22.222 1.00 90.62 102 GLU A CA 1
ATOM 857 C C . GLU A 1 102 ? 31.093 -2.202 -22.699 1.00 90.62 102 GLU A C 1
ATOM 859 O O . GLU A 1 102 ? 31.946 -1.680 -23.421 1.00 90.62 102 GLU A O 1
ATOM 864 N N . SER A 1 103 ? 31.103 -3.506 -22.406 1.00 91.88 103 SER A N 1
ATOM 865 C CA . SER A 1 103 ? 32.153 -4.417 -22.883 1.00 91.88 103 SER A CA 1
ATOM 866 C C . SER A 1 103 ? 32.165 -4.564 -24.411 1.00 91.88 103 SER A C 1
ATOM 868 O O . SER A 1 103 ? 33.235 -4.589 -25.024 1.00 91.88 103 SER A O 1
ATOM 870 N N . LEU A 1 104 ? 30.996 -4.598 -25.065 1.00 87.31 104 LEU A N 1
ATOM 871 C CA . LEU A 1 104 ? 30.899 -4.625 -26.529 1.00 87.31 104 LEU A CA 1
ATOM 872 C C . LEU A 1 104 ? 31.369 -3.314 -27.169 1.00 87.31 104 LEU A C 1
ATOM 874 O O . LEU A 1 104 ? 32.029 -3.353 -28.209 1.00 87.31 104 LEU A O 1
ATOM 878 N N . LEU A 1 105 ? 31.057 -2.165 -26.563 1.00 87.69 105 LEU A N 1
ATOM 879 C CA . LEU A 1 105 ? 31.540 -0.860 -27.020 1.00 87.69 105 LEU A CA 1
ATOM 880 C C . LEU A 1 105 ? 33.067 -0.768 -26.930 1.00 87.69 105 LEU A C 1
ATOM 882 O O . LEU A 1 105 ? 33.702 -0.316 -27.881 1.00 87.69 105 LEU A O 1
ATOM 886 N N . GLU A 1 106 ? 33.663 -1.240 -25.836 1.00 88.56 106 GLU A N 1
ATOM 887 C CA . GLU A 1 106 ? 35.119 -1.275 -25.661 1.00 88.56 106 GLU A CA 1
ATOM 888 C C . GLU A 1 106 ? 35.794 -2.236 -26.656 1.00 88.56 106 GLU A C 1
ATOM 890 O O . GLU A 1 106 ? 36.771 -1.882 -27.323 1.00 88.56 106 GLU A O 1
ATOM 895 N N . ALA A 1 107 ? 35.211 -3.422 -26.856 1.00 86.38 107 ALA A N 1
ATOM 896 C CA . ALA A 1 107 ? 35.691 -4.409 -27.823 1.00 86.38 107 ALA A CA 1
ATOM 897 C C . ALA A 1 107 ? 35.558 -3.961 -29.290 1.00 86.38 107 ALA A C 1
ATOM 899 O O . ALA A 1 107 ? 36.245 -4.510 -30.158 1.00 86.38 107 ALA A O 1
ATOM 900 N N . LEU A 1 108 ? 34.656 -3.023 -29.592 1.00 83.88 108 LEU A N 1
ATOM 901 C CA . LEU A 1 108 ? 34.519 -2.407 -30.913 1.00 83.88 108 LEU A CA 1
ATOM 902 C C . LEU A 1 108 ? 35.455 -1.206 -31.081 1.00 83.88 108 LEU A C 1
ATOM 904 O O . LEU A 1 108 ? 36.045 -1.053 -32.152 1.00 83.88 108 LEU A O 1
ATOM 908 N N . ALA A 1 109 ? 35.650 -0.398 -30.036 1.00 84.38 109 ALA A N 1
ATOM 909 C CA . ALA A 1 109 ? 36.603 0.709 -30.044 1.00 84.38 109 ALA A CA 1
ATOM 910 C C . ALA A 1 109 ? 38.031 0.220 -30.343 1.00 84.38 109 ALA A C 1
ATOM 912 O O . ALA A 1 109 ? 38.719 0.808 -31.175 1.00 84.38 109 ALA A O 1
ATOM 913 N N . SER A 1 110 ? 38.435 -0.918 -29.766 1.00 82.94 110 SER A N 1
ATOM 914 C CA . SER A 1 110 ? 39.746 -1.532 -30.024 1.00 82.94 110 SER A CA 1
ATOM 915 C C . SER A 1 110 ? 39.927 -2.073 -31.448 1.00 82.94 110 SER A C 1
ATOM 917 O O . SER A 1 110 ? 41.058 -2.221 -31.897 1.00 82.94 110 SER A O 1
ATOM 919 N N . THR A 1 111 ? 38.838 -2.354 -32.178 1.00 79.88 111 THR A N 1
ATOM 920 C CA . THR A 1 111 ? 38.905 -2.918 -33.542 1.00 79.88 111 THR A CA 1
ATOM 921 C C . THR A 1 111 ? 38.723 -1.861 -34.643 1.00 79.88 111 THR A C 1
ATOM 923 O O . THR A 1 111 ? 38.824 -2.183 -35.824 1.00 79.88 111 THR A O 1
ATOM 926 N N . THR A 1 112 ? 38.428 -0.605 -34.287 1.00 71.38 112 THR A N 1
ATOM 927 C CA . THR A 1 112 ? 38.044 0.462 -35.241 1.00 71.38 112 THR A CA 1
ATOM 928 C C . THR A 1 112 ? 39.117 1.557 -35.377 1.00 71.38 112 THR A C 1
ATOM 930 O O . THR A 1 112 ? 38.888 2.587 -36.003 1.00 71.38 112 THR A O 1
ATOM 933 N N . THR A 1 113 ? 40.316 1.336 -34.837 1.00 63.88 113 THR A N 1
ATOM 934 C CA . THR A 1 113 ? 41.441 2.293 -34.821 1.00 63.88 113 THR A CA 1
ATOM 935 C C . THR A 1 113 ? 41.962 2.714 -36.203 1.00 63.88 113 THR A C 1
ATOM 937 O O . THR A 1 113 ? 42.675 3.707 -36.291 1.00 63.88 113 THR A O 1
ATOM 940 N N . ASP A 1 114 ? 41.584 2.019 -37.278 1.00 62.56 114 ASP A N 1
ATOM 941 C CA . ASP A 1 114 ? 42.215 2.141 -38.603 1.00 62.56 114 ASP A CA 1
ATOM 942 C C . ASP A 1 114 ? 41.505 3.119 -39.573 1.00 62.56 114 ASP A C 1
ATOM 944 O O . ASP A 1 114 ? 42.020 3.428 -40.645 1.00 62.56 114 ASP A O 1
ATOM 948 N N . LYS A 1 115 ? 40.303 3.628 -39.238 1.00 67.38 115 LYS A N 1
ATOM 949 C CA . LYS A 1 115 ? 39.543 4.563 -40.101 1.00 67.38 115 LYS A CA 1
ATOM 950 C C . LYS A 1 115 ? 38.918 5.715 -39.308 1.00 67.38 115 LYS A C 1
ATOM 952 O O . LYS A 1 115 ? 37.931 5.522 -38.596 1.00 67.38 115 LYS A O 1
ATOM 957 N N . GLN A 1 116 ? 39.450 6.925 -39.513 1.00 69.56 116 GLN A N 1
ATOM 958 C CA . GLN A 1 116 ? 39.050 8.180 -38.850 1.00 69.56 116 GLN A CA 1
ATOM 959 C C . GLN A 1 116 ? 37.523 8.417 -38.857 1.00 69.56 116 GLN A C 1
ATOM 961 O O . GLN A 1 116 ? 36.956 8.802 -37.837 1.00 69.56 116 GLN A O 1
ATOM 966 N N . ASP A 1 117 ? 36.849 8.112 -39.972 1.00 70.25 117 ASP A N 1
ATOM 967 C CA . ASP A 1 117 ? 35.400 8.317 -40.141 1.00 70.25 117 ASP A CA 1
ATOM 968 C C . ASP A 1 117 ? 34.531 7.306 -39.372 1.00 70.25 117 ASP A C 1
ATOM 970 O O . ASP A 1 117 ? 33.439 7.628 -38.920 1.00 70.25 117 ASP A O 1
ATOM 974 N N . HIS A 1 118 ? 34.994 6.068 -39.172 1.00 73.69 118 HIS A N 1
ATOM 975 C CA . HIS A 1 118 ? 34.216 5.075 -38.411 1.00 73.69 118 HIS A CA 1
ATOM 976 C C . HIS A 1 118 ? 34.313 5.336 -36.903 1.00 73.69 118 HIS A C 1
ATOM 978 O O . HIS A 1 118 ? 33.382 5.043 -36.151 1.00 73.69 118 HIS A O 1
ATOM 984 N N . SER A 1 119 ? 35.426 5.930 -36.468 1.00 76.50 119 SER A N 1
ATOM 985 C CA . SER A 1 119 ? 35.669 6.309 -35.077 1.00 76.50 119 SER A CA 1
ATOM 986 C C . SER A 1 119 ? 34.711 7.413 -34.594 1.00 76.50 119 SER A C 1
ATOM 988 O O . SER A 1 119 ? 34.170 7.327 -33.488 1.00 76.50 119 SER A O 1
ATOM 990 N N . SER A 1 120 ? 34.404 8.414 -35.428 1.00 81.38 120 SER A N 1
ATOM 991 C CA . SER A 1 120 ? 33.464 9.494 -35.077 1.00 81.38 120 SER A CA 1
ATOM 992 C C . SER A 1 120 ? 32.015 8.993 -34.931 1.00 81.38 120 SER A C 1
ATOM 994 O O . SER A 1 120 ? 31.340 9.315 -33.953 1.00 81.38 120 SER A O 1
ATOM 996 N N . HIS A 1 121 ? 31.546 8.125 -35.832 1.00 82.06 121 HIS A N 1
ATOM 997 C CA . HIS A 1 121 ? 30.221 7.501 -35.716 1.00 82.06 121 HIS A CA 1
ATOM 998 C C . HIS A 1 121 ? 30.114 6.542 -34.521 1.00 82.06 121 HIS A C 1
ATOM 1000 O O . HIS A 1 121 ? 29.089 6.518 -33.835 1.00 82.06 121 HIS A O 1
ATOM 1006 N N . LEU A 1 122 ? 31.172 5.779 -34.231 1.00 82.81 122 LEU A N 1
ATOM 1007 C CA . LEU A 1 122 ? 31.205 4.861 -33.093 1.00 82.81 122 LEU A CA 1
ATOM 1008 C C . LEU A 1 122 ? 31.205 5.599 -31.749 1.00 82.81 122 LEU A C 1
ATOM 1010 O O . LEU A 1 122 ? 30.535 5.175 -30.807 1.00 82.81 122 LEU A O 1
ATOM 1014 N N . THR A 1 123 ? 31.921 6.720 -31.658 1.00 85.44 123 THR A N 1
ATOM 1015 C CA . THR A 1 123 ? 31.928 7.564 -30.455 1.00 85.44 123 THR A CA 1
ATOM 1016 C C . THR A 1 123 ? 30.575 8.233 -30.222 1.00 85.44 123 THR A C 1
ATOM 1018 O O . THR A 1 123 ? 30.088 8.203 -29.091 1.00 85.44 123 THR A O 1
ATOM 1021 N N . ALA A 1 124 ? 29.919 8.744 -31.272 1.00 87.00 124 ALA A N 1
ATOM 1022 C CA . ALA A 1 124 ? 28.557 9.273 -31.180 1.00 87.00 124 ALA A CA 1
ATOM 1023 C C . ALA A 1 124 ? 27.556 8.204 -30.695 1.00 87.00 124 ALA A C 1
ATOM 1025 O O . ALA A 1 124 ? 26.847 8.421 -29.712 1.00 87.00 124 ALA A O 1
ATOM 1026 N N . LEU A 1 125 ? 27.574 7.011 -31.303 1.00 87.00 125 LEU A N 1
ATOM 1027 C CA . LEU A 1 125 ? 26.719 5.890 -30.902 1.00 87.00 125 LEU A CA 1
ATOM 1028 C C . LEU A 1 125 ? 26.995 5.438 -29.458 1.00 87.00 125 LEU A C 1
ATOM 1030 O O . LEU A 1 125 ? 26.067 5.158 -28.699 1.00 87.00 125 LEU A O 1
ATOM 1034 N N . GLY A 1 126 ? 28.266 5.386 -29.056 1.00 87.44 126 GLY A N 1
ATOM 1035 C CA . GLY A 1 126 ? 28.662 5.035 -27.695 1.00 87.44 126 GLY A CA 1
ATOM 1036 C C . GLY A 1 126 ? 28.159 6.035 -26.651 1.00 87.44 126 GLY A C 1
ATOM 1037 O O . GLY A 1 126 ? 27.771 5.629 -25.555 1.00 87.44 126 GLY A O 1
ATOM 1038 N N . ILE A 1 127 ? 28.123 7.332 -26.977 1.00 89.31 127 ILE A N 1
ATOM 1039 C CA . ILE A 1 127 ? 27.543 8.363 -26.104 1.00 89.31 127 ILE A CA 1
ATOM 1040 C C . ILE A 1 127 ? 26.036 8.143 -25.941 1.00 89.31 127 ILE A C 1
ATOM 1042 O O . ILE A 1 127 ? 25.542 8.189 -24.811 1.00 89.31 127 ILE A O 1
ATOM 1046 N N . ASP A 1 128 ? 25.318 7.869 -27.030 1.00 88.94 128 ASP A N 1
ATOM 1047 C CA . ASP A 1 128 ? 23.870 7.644 -26.992 1.00 88.94 128 ASP A CA 1
ATOM 1048 C C . ASP A 1 128 ? 23.502 6.375 -26.213 1.00 88.94 128 ASP A C 1
ATOM 1050 O O . ASP A 1 128 ? 22.648 6.427 -25.329 1.00 88.94 128 ASP A O 1
ATOM 1054 N N . LEU A 1 129 ? 24.212 5.265 -26.439 1.00 88.44 129 LEU A N 1
ATOM 1055 C CA . LEU A 1 129 ? 24.036 4.022 -25.677 1.00 88.44 129 LEU A CA 1
ATOM 1056 C C . LEU A 1 129 ? 24.287 4.227 -24.185 1.00 88.44 129 LEU A C 1
ATOM 1058 O O . LEU A 1 129 ? 23.467 3.833 -23.360 1.00 88.44 129 LEU A O 1
ATOM 1062 N N . ARG A 1 130 ? 25.387 4.897 -23.822 1.00 91.25 130 ARG A N 1
ATOM 1063 C CA . ARG A 1 130 ? 25.682 5.213 -22.417 1.00 91.25 130 ARG A CA 1
ATOM 1064 C C . ARG A 1 130 ? 24.606 6.101 -21.799 1.00 91.25 130 ARG A C 1
ATOM 1066 O O . ARG A 1 130 ? 24.305 5.941 -20.617 1.00 91.25 130 ARG A O 1
ATOM 1073 N N . ARG A 1 131 ? 24.018 7.025 -22.566 1.00 91.50 131 ARG A N 1
ATOM 1074 C CA . ARG A 1 131 ? 22.889 7.845 -22.105 1.00 91.50 131 ARG A CA 1
ATOM 1075 C C . ARG A 1 131 ? 21.664 6.971 -21.826 1.00 91.50 131 ARG A C 1
ATOM 1077 O O . ARG A 1 131 ? 21.101 7.091 -20.741 1.00 91.50 131 ARG A O 1
ATOM 1084 N N . SER A 1 132 ? 21.301 6.072 -22.741 1.00 88.31 132 SER A N 1
ATOM 1085 C CA . SER A 1 132 ? 20.179 5.141 -22.554 1.00 88.31 132 SER A CA 1
ATOM 1086 C C . SER A 1 132 ? 20.399 4.197 -21.368 1.00 88.31 132 SER A C 1
ATOM 1088 O O . SER A 1 132 ? 19.491 4.012 -20.561 1.00 88.31 132 SER A O 1
ATOM 1090 N N . CYS A 1 133 ? 21.614 3.665 -21.190 1.00 90.75 133 CYS A N 1
ATOM 1091 C CA . CYS A 1 133 ? 21.950 2.823 -20.039 1.00 90.75 133 CYS A CA 1
ATOM 1092 C C . CYS A 1 133 ? 21.761 3.581 -18.718 1.00 90.75 133 CYS A C 1
ATOM 1094 O O . CYS A 1 133 ? 21.130 3.067 -17.795 1.00 90.75 133 CYS A O 1
ATOM 1096 N N . ARG A 1 134 ? 22.246 4.829 -18.635 1.00 91.81 134 ARG A N 1
ATOM 1097 C CA . ARG A 1 134 ? 22.054 5.669 -17.442 1.00 91.81 134 ARG A CA 1
ATOM 1098 C C . ARG A 1 134 ? 20.583 5.971 -17.171 1.00 91.81 134 ARG A C 1
ATOM 1100 O O . ARG A 1 134 ? 20.196 5.974 -16.007 1.00 91.81 134 ARG A O 1
ATOM 1107 N N . ASP A 1 135 ? 19.772 6.218 -18.201 1.00 91.56 135 ASP A N 1
ATOM 1108 C CA . ASP A 1 135 ? 18.3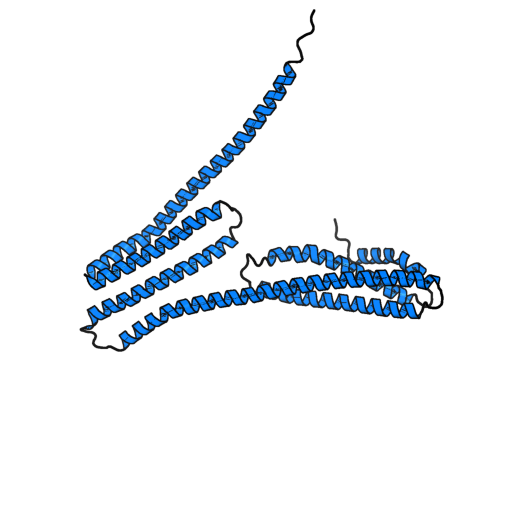38 6.480 -18.016 1.00 91.56 135 ASP A CA 1
ATOM 1109 C C . ASP A 1 135 ? 17.612 5.243 -17.467 1.00 91.56 135 ASP A C 1
ATOM 1111 O O . ASP A 1 135 ? 16.891 5.331 -16.472 1.00 91.56 135 ASP A O 1
ATOM 1115 N N . VAL A 1 136 ? 17.874 4.065 -18.041 1.00 89.56 136 VAL A N 1
ATOM 1116 C CA . VAL A 1 136 ? 17.322 2.787 -17.559 1.00 89.56 136 VAL A CA 1
ATOM 1117 C C . VAL A 1 136 ? 17.746 2.516 -16.113 1.00 89.56 136 VAL A C 1
ATOM 1119 O O . VAL A 1 136 ? 16.897 2.217 -15.270 1.00 89.56 136 VAL A O 1
ATOM 1122 N N . GLN A 1 137 ? 19.028 2.692 -15.784 1.00 92.25 137 GLN A N 1
ATOM 1123 C CA . GLN A 1 137 ? 19.528 2.528 -14.415 1.00 92.25 137 GLN A CA 1
ATOM 1124 C C . GLN A 1 137 ? 18.902 3.528 -13.436 1.00 92.25 137 GLN A C 1
ATOM 1126 O O . GLN A 1 137 ? 18.515 3.144 -12.332 1.00 92.25 137 GLN A O 1
ATOM 1131 N N . ALA A 1 138 ? 18.748 4.795 -13.829 1.00 91.75 138 ALA A N 1
ATOM 1132 C CA . ALA A 1 138 ? 18.113 5.812 -12.996 1.00 91.75 138 ALA A CA 1
ATOM 1133 C C . ALA A 1 138 ? 16.639 5.479 -12.714 1.00 91.75 138 ALA A C 1
ATOM 1135 O O . ALA A 1 138 ? 16.167 5.640 -11.585 1.00 91.75 138 ALA A O 1
ATOM 1136 N N . ARG A 1 139 ? 15.910 4.966 -13.714 1.00 89.56 139 ARG A N 1
ATOM 1137 C CA . ARG A 1 139 ? 14.518 4.515 -13.555 1.00 89.56 139 ARG A CA 1
ATOM 1138 C C . ARG A 1 139 ? 14.414 3.305 -12.630 1.00 89.56 139 ARG A C 1
ATOM 1140 O O . ARG A 1 139 ? 13.563 3.306 -11.742 1.00 89.56 139 ARG A O 1
ATOM 1147 N N . LEU A 1 140 ? 15.295 2.317 -12.786 1.00 90.44 140 LEU A N 1
ATOM 1148 C CA . LEU A 1 140 ? 15.368 1.147 -11.903 1.00 90.44 140 LEU A CA 1
ATOM 1149 C C . LEU A 1 140 ? 15.665 1.548 -10.455 1.00 90.44 140 LEU A C 1
ATOM 1151 O O . LEU A 1 140 ? 14.943 1.136 -9.550 1.00 90.44 140 LEU A O 1
ATOM 1155 N N . ALA A 1 141 ? 16.659 2.414 -10.243 1.00 90.50 141 ALA A N 1
ATOM 1156 C CA . ALA A 1 141 ? 17.015 2.930 -8.921 1.00 90.50 141 ALA A CA 1
ATOM 1157 C C . ALA A 1 141 ? 15.867 3.725 -8.275 1.00 90.50 141 ALA A C 1
ATOM 1159 O O . ALA A 1 141 ? 15.633 3.640 -7.069 1.00 90.50 141 ALA A O 1
ATOM 1160 N N . LYS A 1 142 ? 15.111 4.485 -9.074 1.00 90.44 142 LYS A N 1
ATOM 1161 C CA . LYS A 1 142 ? 13.919 5.191 -8.595 1.00 90.44 142 LYS A CA 1
ATOM 1162 C C . LYS A 1 142 ? 12.822 4.216 -8.160 1.00 90.44 142 LYS A C 1
ATOM 1164 O O . LYS A 1 142 ? 12.226 4.419 -7.105 1.00 90.44 142 LYS A O 1
ATOM 1169 N N . LEU A 1 143 ? 12.556 3.175 -8.950 1.00 87.00 143 LEU A N 1
ATOM 1170 C CA . LEU A 1 143 ? 11.537 2.167 -8.646 1.00 87.00 143 LEU A CA 1
ATOM 1171 C C . LEU A 1 143 ? 11.882 1.353 -7.392 1.00 87.00 143 LEU A C 1
ATOM 1173 O O . LEU A 1 143 ? 11.024 1.176 -6.524 1.00 87.00 143 LEU A O 1
ATOM 1177 N N . SER A 1 144 ? 13.135 0.912 -7.261 1.00 89.25 144 SER A N 1
ATOM 1178 C CA . SER A 1 144 ? 13.602 0.200 -6.068 1.00 89.25 144 SER A CA 1
ATOM 1179 C C . SER A 1 144 ? 13.562 1.096 -4.826 1.00 89.25 144 SER A C 1
ATOM 1181 O O . SER A 1 144 ? 13.030 0.688 -3.793 1.00 89.25 144 SER A O 1
ATOM 1183 N N . GLY A 1 145 ? 14.005 2.354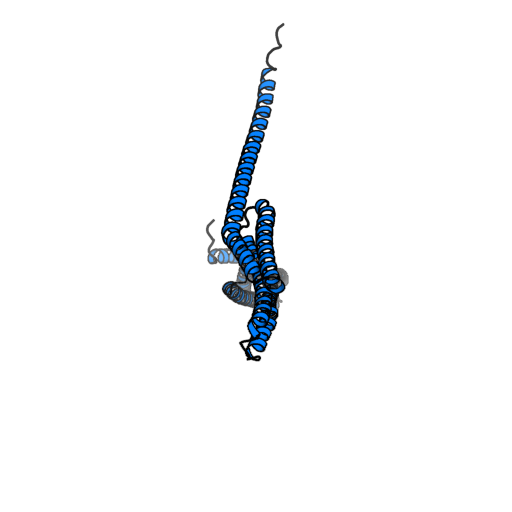 -4.938 1.00 89.12 145 GLY A N 1
ATOM 1184 C CA . GLY A 1 145 ? 13.928 3.332 -3.850 1.00 89.12 145 GLY A CA 1
ATOM 1185 C C . GLY A 1 145 ? 12.490 3.664 -3.426 1.00 89.12 145 GLY A C 1
ATOM 1186 O O . GLY A 1 145 ? 12.206 3.839 -2.239 1.00 89.12 145 GLY A O 1
ATOM 1187 N N . ASP A 1 146 ? 11.546 3.719 -4.368 1.00 85.12 146 ASP A N 1
ATOM 1188 C CA . ASP A 1 146 ? 10.118 3.875 -4.068 1.00 85.12 146 ASP A CA 1
ATOM 1189 C C . ASP A 1 146 ? 9.553 2.682 -3.293 1.00 85.12 146 ASP A C 1
ATOM 1191 O O . ASP A 1 146 ? 8.766 2.874 -2.358 1.00 85.12 146 ASP A O 1
ATOM 1195 N N . LEU A 1 147 ? 9.950 1.459 -3.649 1.00 83.44 147 LEU A N 1
ATOM 1196 C CA . LEU A 1 147 ? 9.535 0.257 -2.936 1.00 83.44 147 LEU A CA 1
ATOM 1197 C C . LEU A 1 147 ? 10.119 0.209 -1.522 1.00 83.44 147 LEU A C 1
ATOM 1199 O O . LEU A 1 147 ? 9.376 -0.027 -0.570 1.00 83.44 147 LEU A O 1
ATOM 1203 N N . GLU A 1 148 ? 11.415 0.479 -1.367 1.00 87.19 148 GLU A N 1
ATOM 1204 C CA . GLU A 1 148 ? 12.085 0.468 -0.064 1.00 87.19 148 GLU A CA 1
ATOM 1205 C C . GLU A 1 148 ? 11.439 1.476 0.894 1.00 87.19 148 GLU A C 1
ATOM 1207 O O . GLU A 1 148 ? 11.136 1.151 2.045 1.00 87.19 148 GLU A O 1
ATOM 1212 N N . ARG A 1 149 ? 11.128 2.685 0.402 1.00 85.50 149 ARG A N 1
ATOM 1213 C CA . ARG A 1 149 ? 10.370 3.678 1.175 1.00 85.50 149 ARG A CA 1
ATOM 1214 C C . ARG A 1 149 ? 9.029 3.124 1.641 1.00 85.50 149 ARG A C 1
ATOM 1216 O O . ARG A 1 149 ? 8.681 3.285 2.809 1.00 85.50 149 ARG A O 1
ATOM 1223 N N . ARG A 1 150 ? 8.279 2.455 0.760 1.00 80.81 150 ARG A N 1
ATOM 1224 C CA . ARG A 1 150 ? 6.992 1.841 1.122 1.00 80.81 150 ARG A CA 1
ATOM 1225 C C . ARG A 1 150 ? 7.172 0.749 2.171 1.00 80.81 150 ARG A C 1
ATOM 1227 O O . ARG A 1 150 ? 6.432 0.764 3.146 1.00 80.81 150 ARG A O 1
ATOM 1234 N N . LEU A 1 151 ? 8.158 -0.136 2.028 1.00 82.38 151 LEU A N 1
ATOM 1235 C CA . LEU A 1 151 ? 8.442 -1.185 3.014 1.00 82.38 151 LEU A CA 1
ATOM 1236 C C . LEU A 1 151 ? 8.760 -0.597 4.395 1.00 82.38 151 LEU A C 1
ATOM 1238 O O . LEU A 1 151 ? 8.148 -1.014 5.378 1.00 82.38 151 LEU A O 1
ATOM 1242 N N . LYS A 1 152 ? 9.605 0.442 4.463 1.00 85.75 152 LYS A N 1
ATOM 1243 C CA . LYS A 1 152 ? 9.907 1.157 5.717 1.00 85.75 152 LYS A CA 1
ATOM 1244 C C . LYS A 1 152 ? 8.657 1.756 6.365 1.00 85.75 152 LYS A C 1
ATOM 1246 O O . LYS A 1 152 ? 8.472 1.639 7.574 1.00 85.75 152 LYS A O 1
ATOM 1251 N N . PHE A 1 153 ? 7.762 2.357 5.578 1.00 81.69 153 PHE A N 1
ATOM 1252 C CA . PHE A 1 153 ? 6.493 2.875 6.106 1.00 81.69 153 PHE A CA 1
ATOM 1253 C C . PHE A 1 153 ? 5.589 1.773 6.673 1.00 81.69 153 PHE A C 1
ATOM 1255 O O . PHE A 1 153 ? 4.910 1.996 7.676 1.00 81.69 153 PHE A O 1
ATOM 1262 N N . LEU A 1 154 ? 5.565 0.590 6.057 1.00 78.62 154 LEU A N 1
ATOM 1263 C CA . LEU A 1 154 ? 4.769 -0.534 6.556 1.00 78.62 154 LEU A CA 1
ATOM 1264 C C . LEU A 1 154 ? 5.355 -1.119 7.834 1.00 78.62 154 LEU A C 1
ATOM 1266 O O . LEU A 1 154 ? 4.602 -1.446 8.747 1.00 78.62 154 LEU A O 1
ATOM 1270 N N . GLU A 1 155 ? 6.679 -1.234 7.907 1.00 82.88 155 GLU A N 1
ATOM 1271 C CA . GLU A 1 155 ? 7.367 -1.671 9.117 1.00 82.88 155 GLU A CA 1
ATOM 1272 C C . GLU A 1 155 ? 7.081 -0.720 10.281 1.00 82.88 155 GLU A C 1
ATOM 1274 O O . GLU A 1 155 ? 6.669 -1.165 11.354 1.00 82.88 155 GLU A O 1
ATOM 1279 N N . LEU A 1 156 ? 7.184 0.592 10.045 1.00 82.75 156 LEU A N 1
ATOM 1280 C CA . LEU A 1 156 ? 6.849 1.606 11.042 1.00 82.75 156 LEU A CA 1
ATOM 1281 C C . LEU A 1 156 ? 5.396 1.472 11.514 1.00 82.75 156 LEU A C 1
ATOM 1283 O O . LEU A 1 156 ? 5.124 1.505 12.712 1.00 82.75 156 LEU A O 1
ATOM 1287 N N . ARG A 1 157 ? 4.456 1.264 10.587 1.00 74.81 157 ARG A N 1
ATOM 1288 C CA . ARG A 1 157 ? 3.041 1.081 10.926 1.00 74.81 157 ARG A CA 1
ATOM 1289 C C . ARG A 1 157 ? 2.789 -0.195 11.722 1.00 74.81 157 ARG A C 1
ATOM 1291 O O . ARG A 1 157 ? 2.025 -0.157 12.678 1.00 74.81 157 ARG A O 1
ATOM 1298 N N . ARG A 1 158 ? 3.454 -1.301 11.379 1.00 79.69 158 ARG A N 1
ATOM 1299 C CA . ARG A 1 158 ? 3.385 -2.546 12.155 1.00 79.69 158 ARG A CA 1
ATOM 1300 C C . ARG A 1 158 ? 3.861 -2.324 13.591 1.00 79.69 158 ARG A C 1
ATOM 1302 O O . ARG A 1 158 ? 3.225 -2.814 14.518 1.00 79.69 158 ARG A O 1
ATOM 1309 N N . ASN A 1 159 ? 4.950 -1.579 13.772 1.00 81.94 159 ASN A N 1
ATOM 1310 C CA . ASN A 1 159 ? 5.484 -1.271 15.099 1.00 81.94 159 ASN A CA 1
ATOM 1311 C C . ASN A 1 159 ? 4.518 -0.382 15.909 1.00 81.94 159 ASN A C 1
ATOM 1313 O O . ASN A 1 159 ? 4.364 -0.579 17.115 1.00 81.94 159 ASN A O 1
ATOM 1317 N N . ILE A 1 160 ? 3.810 0.544 15.250 1.00 80.44 160 ILE A N 1
ATOM 1318 C CA . ILE A 1 160 ? 2.742 1.340 15.878 1.00 80.44 160 ILE A CA 1
ATOM 1319 C C . ILE A 1 160 ? 1.564 0.443 16.283 1.00 80.44 160 ILE A C 1
ATOM 1321 O O . ILE A 1 160 ? 1.173 0.452 17.444 1.00 80.44 160 ILE A O 1
ATOM 1325 N N . ASP A 1 161 ? 1.059 -0.401 15.377 1.00 76.06 161 ASP A N 1
ATOM 1326 C CA . ASP A 1 161 ? -0.055 -1.318 15.668 1.00 76.06 161 ASP A CA 1
ATOM 1327 C C . ASP A 1 161 ? 0.291 -2.305 16.804 1.00 76.06 161 ASP A C 1
ATOM 1329 O O . ASP A 1 161 ? -0.570 -2.712 17.587 1.00 76.06 161 ASP A O 1
ATOM 1333 N N . GLN A 1 162 ? 1.560 -2.707 16.914 1.00 79.44 162 GLN A N 1
ATOM 1334 C CA . GLN A 1 162 ? 2.039 -3.533 18.020 1.00 79.44 162 GLN A CA 1
ATOM 1335 C C . GLN A 1 162 ? 2.033 -2.762 19.345 1.00 79.44 162 GLN A C 1
ATOM 1337 O O . GLN A 1 162 ? 1.597 -3.315 20.355 1.00 79.44 162 GLN A O 1
ATOM 1342 N N . THR A 1 163 ? 2.455 -1.496 19.336 1.00 79.69 163 THR A N 1
ATOM 1343 C CA . THR A 1 163 ? 2.386 -0.610 20.509 1.00 79.69 163 THR A CA 1
ATOM 1344 C C . THR A 1 163 ? 0.943 -0.436 20.988 1.00 79.69 163 THR A C 1
ATOM 1346 O O . THR A 1 163 ? 0.685 -0.617 22.174 1.00 79.69 163 THR A O 1
ATOM 1349 N N . ASP A 1 164 ? -0.011 -0.221 20.076 1.00 75.88 164 ASP A N 1
ATOM 1350 C CA . ASP A 1 164 ? -1.443 -0.114 20.404 1.00 75.88 164 ASP A CA 1
ATOM 1351 C C . ASP A 1 164 ? -1.982 -1.387 21.089 1.00 75.88 164 ASP A C 1
ATOM 1353 O O . ASP A 1 164 ? -2.815 -1.328 21.998 1.00 75.88 164 ASP A O 1
ATOM 1357 N N . ASN A 1 165 ? -1.527 -2.569 20.662 1.00 78.38 165 ASN A N 1
ATOM 1358 C CA . ASN A 1 165 ? -1.928 -3.832 21.287 1.00 78.38 165 ASN A CA 1
ATOM 1359 C C . ASN A 1 165 ? -1.315 -4.008 22.680 1.00 78.38 165 ASN A C 1
ATOM 1361 O O . ASN A 1 165 ? -1.999 -4.495 23.582 1.00 78.38 165 ASN A O 1
ATOM 1365 N N . VAL A 1 166 ? -0.053 -3.609 22.863 1.00 84.25 166 VAL A N 1
ATOM 1366 C CA . VAL A 1 166 ? 0.597 -3.615 24.181 1.00 84.25 166 VAL A CA 1
ATOM 1367 C C . VAL A 1 166 ? -0.121 -2.650 25.118 1.00 84.25 166 VAL A C 1
ATOM 1369 O O . VAL A 1 166 ? -0.461 -3.048 26.225 1.00 84.25 166 VAL A O 1
ATOM 1372 N N . GLU A 1 167 ? -0.454 -1.443 24.658 1.00 80.62 167 GLU A N 1
ATOM 1373 C CA . GLU A 1 167 ? -1.222 -0.464 25.431 1.00 80.62 167 GLU A CA 1
ATOM 1374 C C . GLU A 1 167 ? -2.560 -1.049 25.902 1.00 80.62 167 GLU A C 1
ATOM 1376 O O . GLU A 1 167 ? -2.896 -0.962 27.082 1.00 80.62 167 GLU A O 1
ATOM 1381 N N . ARG A 1 168 ? -3.304 -1.730 25.018 1.00 77.38 168 ARG A N 1
ATOM 1382 C CA . ARG A 1 168 ? -4.555 -2.412 25.396 1.00 77.38 168 ARG A CA 1
ATOM 1383 C C . ARG A 1 168 ? -4.342 -3.508 26.431 1.00 77.38 168 ARG A C 1
ATOM 1385 O O . ARG A 1 168 ? -5.173 -3.652 27.324 1.00 77.38 168 ARG A O 1
ATOM 1392 N N . LEU A 1 169 ? -3.266 -4.283 26.316 1.00 84.25 169 LEU A N 1
ATOM 1393 C CA . LEU A 1 169 ? -2.943 -5.336 27.276 1.00 84.25 169 LEU A CA 1
ATOM 1394 C C . LEU A 1 169 ? -2.574 -4.736 28.635 1.00 84.25 169 LEU A C 1
ATOM 1396 O O . LEU A 1 169 ? -3.045 -5.220 29.661 1.00 84.25 169 LEU A O 1
ATOM 1400 N N . THR A 1 170 ? -1.813 -3.643 28.649 1.00 84.56 170 THR A N 1
ATOM 1401 C CA . THR A 1 170 ? -1.499 -2.890 29.866 1.00 84.56 170 THR A CA 1
ATOM 1402 C C . THR A 1 170 ? -2.760 -2.299 30.493 1.00 84.56 170 THR A C 1
ATOM 1404 O O . THR A 1 170 ? -2.941 -2.444 31.695 1.00 84.56 170 THR A O 1
ATOM 1407 N N . LEU A 1 171 ? -3.673 -1.722 29.703 1.00 78.75 171 LEU A N 1
ATOM 1408 C CA . LEU A 1 171 ? -4.976 -1.247 30.191 1.00 78.75 171 LEU A CA 1
ATOM 1409 C C . LEU A 1 171 ? -5.838 -2.379 30.764 1.00 78.75 171 LEU A C 1
ATOM 1411 O O . LEU A 1 171 ? -6.576 -2.176 31.722 1.00 78.75 171 LEU A O 1
ATOM 1415 N N . LEU A 1 172 ? -5.754 -3.581 30.196 1.00 79.75 172 LEU A N 1
ATOM 1416 C CA . LEU A 1 172 ? -6.433 -4.747 30.749 1.00 79.75 172 LEU A CA 1
ATOM 1417 C C . LEU A 1 172 ? -5.795 -5.151 32.089 1.00 79.75 172 LEU A C 1
ATOM 1419 O O . LEU A 1 172 ? -6.495 -5.414 33.063 1.00 79.75 172 LEU A O 1
ATOM 1423 N N . ALA A 1 173 ? -4.464 -5.159 32.157 1.00 84.75 173 ALA A N 1
ATOM 1424 C CA . ALA A 1 173 ? -3.716 -5.511 33.357 1.00 84.75 173 ALA A CA 1
ATOM 1425 C C . ALA A 1 173 ? -3.949 -4.521 34.509 1.00 84.75 173 ALA A C 1
ATOM 1427 O O . ALA A 1 173 ? -4.116 -4.957 35.645 1.00 84.75 173 ALA A O 1
ATOM 1428 N N . THR A 1 174 ? -4.032 -3.212 34.241 1.00 81.50 174 THR A N 1
ATOM 1429 C CA . THR A 1 174 ? -4.321 -2.199 35.276 1.00 81.50 174 THR A CA 1
ATOM 1430 C C . THR A 1 174 ? -5.700 -2.374 35.905 1.00 81.50 174 THR A C 1
ATOM 1432 O O . THR A 1 174 ? -5.903 -1.960 37.042 1.00 81.50 174 THR A O 1
ATOM 1435 N N . VAL A 1 175 ? -6.630 -3.023 35.205 1.00 75.69 175 VAL A N 1
ATOM 1436 C CA . VAL A 1 175 ? -7.952 -3.391 35.726 1.00 75.69 175 VAL A CA 1
ATOM 1437 C C . VAL A 1 175 ? -7.906 -4.735 36.450 1.00 75.69 175 VAL A C 1
ATOM 1439 O O . VAL A 1 175 ? -8.423 -4.870 37.558 1.00 75.69 175 VAL A O 1
ATOM 1442 N N . PHE A 1 176 ? -7.300 -5.749 35.829 1.00 80.75 176 PHE A N 1
ATOM 1443 C CA . PHE A 1 176 ? -7.282 -7.107 36.372 1.00 80.75 176 PHE A CA 1
ATOM 1444 C C . PHE A 1 176 ? -6.459 -7.226 37.648 1.00 80.75 176 PHE A C 1
ATOM 1446 O O . PHE A 1 176 ? -6.814 -8.020 38.513 1.00 80.75 176 PHE A O 1
ATOM 1453 N N . LEU A 1 177 ? -5.382 -6.457 37.791 1.00 83.19 177 LEU A N 1
ATOM 1454 C CA . LEU A 1 177 ? -4.492 -6.531 38.946 1.00 83.19 177 LEU A CA 1
ATOM 1455 C C . LEU A 1 177 ? -5.190 -6.138 40.266 1.00 83.19 177 LEU A C 1
ATOM 1457 O O . LEU A 1 177 ? -5.178 -6.960 41.184 1.00 83.19 177 LEU A O 1
ATOM 1461 N N . PRO A 1 178 ? -5.879 -4.983 40.381 1.00 72.94 178 PRO A N 1
ATOM 1462 C CA . PRO A 1 178 ? -6.657 -4.664 41.578 1.00 72.94 178 PRO A CA 1
ATOM 1463 C C . PRO A 1 178 ? -7.839 -5.619 41.796 1.00 72.94 178 PRO A C 1
ATOM 1465 O O . PRO A 1 178 ? -8.113 -5.967 42.941 1.00 72.94 178 PRO A O 1
ATOM 1468 N N . MET A 1 179 ? -8.492 -6.126 40.739 1.00 72.12 179 MET A N 1
ATOM 1469 C CA . MET A 1 179 ? -9.548 -7.142 40.898 1.00 72.12 179 MET A CA 1
ATOM 1470 C C . MET A 1 179 ? -9.014 -8.490 41.403 1.00 72.12 179 MET A C 1
ATOM 1472 O O . MET A 1 179 ? -9.663 -9.153 42.208 1.00 72.12 179 MET A O 1
ATOM 1476 N N . SER A 1 180 ? -7.827 -8.897 40.956 1.00 80.88 180 SER A N 1
ATOM 1477 C CA . SER A 1 180 ? -7.198 -10.155 41.378 1.00 80.88 180 SER A CA 1
ATOM 1478 C C . SER A 1 180 ? -6.687 -10.056 42.813 1.00 80.88 180 SER A C 1
ATOM 1480 O O . SER A 1 180 ? -6.835 -10.998 43.587 1.00 80.88 180 SER A O 1
ATOM 1482 N N . LEU A 1 181 ? -6.142 -8.895 43.192 1.00 78.69 181 LEU A N 1
ATOM 1483 C CA . LEU A 1 181 ? -5.779 -8.583 44.574 1.00 78.69 181 LEU A CA 1
ATOM 1484 C C . LEU A 1 181 ? -7.014 -8.607 45.476 1.00 78.69 181 LEU A C 1
ATOM 1486 O O . LEU A 1 181 ? -6.966 -9.190 46.558 1.00 78.69 181 LEU A O 1
ATOM 1490 N N . ALA A 1 182 ? -8.130 -8.049 45.003 1.00 72.12 182 ALA A N 1
ATOM 1491 C CA . ALA A 1 182 ? -9.386 -8.107 45.725 1.00 72.12 182 ALA A CA 1
ATOM 1492 C C . ALA A 1 182 ? -9.831 -9.574 45.944 1.00 72.12 182 ALA A C 1
ATOM 1494 O O . ALA A 1 182 ? -10.020 -10.025 47.073 1.00 72.12 182 ALA A O 1
ATOM 1495 N N . ALA A 1 183 ? -9.892 -10.379 44.883 1.00 74.25 183 ALA A N 1
ATOM 1496 C CA . ALA A 1 183 ? -10.231 -11.799 45.004 1.00 74.25 183 ALA A CA 1
ATOM 1497 C C . ALA A 1 183 ? -9.291 -12.569 45.960 1.00 74.25 183 ALA A C 1
ATOM 1499 O O . ALA A 1 183 ? -9.749 -13.411 46.733 1.00 74.25 183 ALA A O 1
ATOM 1500 N N . GLY A 1 184 ? -7.991 -12.251 45.954 1.00 78.50 184 GLY A N 1
ATOM 1501 C CA . GLY A 1 184 ? -6.993 -12.859 46.839 1.00 78.50 184 GLY A CA 1
ATOM 1502 C C . GLY A 1 184 ? -7.197 -12.535 48.323 1.00 78.50 184 GLY A C 1
ATOM 1503 O O . GLY A 1 184 ? -7.148 -13.444 49.150 1.00 78.50 184 GLY A O 1
ATOM 1504 N N . ILE A 1 185 ? -7.482 -11.273 48.667 1.00 70.88 185 ILE A N 1
ATOM 1505 C CA . ILE A 1 185 ? -7.770 -10.861 50.056 1.00 70.88 185 ILE A CA 1
ATOM 1506 C C . ILE A 1 185 ? -9.031 -11.563 50.572 1.00 70.88 185 ILE A C 1
ATOM 1508 O O . ILE A 1 185 ? -9.035 -12.083 51.690 1.00 70.88 185 ILE A O 1
ATOM 1512 N N . LEU A 1 186 ? -10.070 -11.651 49.734 1.00 65.25 186 LEU A N 1
ATOM 1513 C CA . LEU A 1 186 ? -11.320 -12.332 50.077 1.00 65.25 186 LEU A CA 1
ATOM 1514 C C . LEU A 1 186 ? -11.112 -13.833 50.325 1.00 65.25 186 LEU A C 1
ATOM 1516 O O . LEU A 1 186 ? -11.747 -14.421 51.194 1.00 65.25 186 LEU A O 1
ATOM 1520 N N . SER A 1 187 ? -10.190 -14.447 49.581 1.00 70.31 187 SER A N 1
ATOM 1521 C CA . SER A 1 187 ? -9.842 -15.859 49.734 1.00 70.31 187 SER A CA 1
ATOM 1522 C C . SER A 1 187 ? -9.055 -16.162 51.017 1.00 70.31 187 SER A C 1
ATOM 1524 O O . SER A 1 187 ? -8.956 -17.334 51.380 1.00 70.31 187 SER A O 1
ATOM 1526 N N . MET A 1 188 ? -8.477 -15.157 51.690 1.00 64.38 188 MET A N 1
ATOM 1527 C CA . MET A 1 188 ? -7.585 -15.345 52.845 1.00 64.38 188 MET A CA 1
ATOM 1528 C C . MET A 1 188 ? -8.227 -15.064 54.214 1.00 64.38 188 MET A C 1
ATOM 1530 O O . MET A 1 188 ? -7.702 -15.528 55.225 1.00 64.38 188 MET A O 1
ATOM 1534 N N . GLN A 1 189 ? -9.353 -14.348 54.285 1.00 58.41 189 GLN A N 1
ATOM 1535 C CA . GLN A 1 189 ? -10.034 -14.045 55.552 1.00 58.41 189 GLN A CA 1
ATOM 1536 C C . GLN A 1 189 ? -11.301 -14.888 55.734 1.00 58.41 189 GLN A C 1
ATOM 1538 O O . GLN A 1 189 ? -12.414 -14.471 55.426 1.00 58.41 189 GLN A O 1
ATOM 1543 N N . THR A 1 190 ? -11.151 -16.093 56.282 1.00 49.53 190 THR A N 1
ATOM 1544 C CA . THR A 1 190 ? -12.291 -16.955 56.615 1.00 49.53 190 THR A CA 1
ATOM 1545 C C . THR A 1 190 ? -12.771 -16.741 58.053 1.00 49.53 190 THR A C 1
ATOM 1547 O O . THR A 1 190 ? -12.283 -17.383 58.983 1.00 49.53 190 THR A O 1
ATOM 1550 N N . ARG A 1 191 ? -13.810 -15.912 58.216 1.00 51.94 191 ARG A N 1
ATOM 1551 C CA . ARG A 1 191 ? -14.878 -16.116 59.215 1.00 51.94 191 ARG A CA 1
ATOM 1552 C C . ARG A 1 191 ? -16.193 -15.554 58.651 1.00 51.94 191 ARG A C 1
ATOM 1554 O O . ARG A 1 191 ? -16.550 -14.403 58.861 1.00 51.94 191 ARG A O 1
ATOM 1561 N N . PHE A 1 192 ? -16.882 -16.387 57.869 1.00 54.06 192 PHE A N 1
ATOM 1562 C CA . PHE A 1 192 ? -17.997 -16.036 56.971 1.00 54.06 192 PHE A CA 1
ATOM 1563 C C . PHE A 1 192 ? -19.253 -15.414 57.622 1.00 54.06 192 PHE A C 1
ATOM 1565 O O . PHE A 1 192 ? -20.136 -14.966 56.899 1.00 54.06 192 PHE A O 1
ATOM 1572 N N . THR A 1 193 ? -19.363 -15.365 58.951 1.00 54.06 193 THR A N 1
ATOM 1573 C CA . THR A 1 193 ? -20.581 -14.926 59.662 1.00 54.06 193 THR A CA 1
ATOM 1574 C C . THR A 1 193 ? -20.599 -13.452 60.083 1.00 54.06 193 THR A C 1
ATOM 1576 O O . THR A 1 193 ? -21.682 -12.914 60.260 1.00 54.06 193 THR A O 1
ATOM 1579 N N . GLU A 1 194 ? -19.449 -12.776 60.183 1.00 55.97 194 GLU A N 1
ATOM 1580 C CA . GLU A 1 194 ? -19.370 -11.302 60.346 1.00 55.97 194 GLU A CA 1
ATOM 1581 C C . GLU A 1 194 ? -19.060 -10.590 59.019 1.00 55.97 194 GLU A C 1
ATOM 1583 O O . GLU A 1 194 ? -18.999 -9.368 58.932 1.00 55.97 194 GLU A O 1
ATOM 1588 N N . LEU A 1 195 ? -18.879 -11.374 57.956 1.00 54.28 195 LEU A N 1
ATOM 1589 C CA . LEU A 1 195 ? -18.388 -10.903 56.674 1.00 54.28 195 LEU A CA 1
ATOM 1590 C C . LEU A 1 195 ? -19.494 -10.300 55.802 1.00 54.28 195 LEU A C 1
ATOM 1592 O O . LEU A 1 195 ? -19.164 -9.756 54.771 1.00 54.28 195 LEU A O 1
ATOM 1596 N N . GLY A 1 196 ? -20.780 -10.378 56.160 1.00 64.69 196 GLY A N 1
ATOM 1597 C CA . GLY A 1 196 ? -21.885 -9.941 55.288 1.00 64.69 196 GLY A CA 1
ATOM 1598 C C . GLY A 1 196 ? -21.759 -8.489 54.811 1.00 64.69 196 GLY A C 1
ATOM 1599 O O . GLY A 1 196 ? -21.765 -8.240 53.605 1.00 64.69 196 GLY A O 1
ATOM 1600 N N . ASP A 1 197 ? -21.558 -7.557 55.745 1.00 67.00 197 ASP A N 1
ATOM 1601 C CA . ASP A 1 197 ? -21.403 -6.131 55.428 1.00 67.00 197 ASP A CA 1
ATOM 1602 C C . ASP A 1 197 ? -20.056 -5.837 54.751 1.00 67.00 197 ASP A C 1
ATOM 1604 O O . ASP A 1 197 ? -19.995 -5.075 53.787 1.00 67.00 197 ASP A O 1
ATOM 1608 N N . LEU A 1 198 ? -18.980 -6.511 55.176 1.00 63.62 198 LEU A N 1
ATOM 1609 C CA . LEU A 1 198 ? -17.649 -6.338 54.588 1.00 63.62 198 LEU A CA 1
ATOM 1610 C C . LEU A 1 198 ? -17.564 -6.916 53.162 1.00 63.62 198 LEU A C 1
ATOM 1612 O O . LEU A 1 198 ? -16.931 -6.332 52.290 1.00 63.62 198 LEU A O 1
ATOM 1616 N N . LEU A 1 199 ? -18.228 -8.046 52.901 1.00 65.56 199 LEU A N 1
ATOM 1617 C CA . LEU A 1 199 ? -18.333 -8.690 51.590 1.00 65.56 199 LEU A CA 1
ATOM 1618 C C . LEU A 1 199 ? -19.190 -7.840 50.654 1.00 65.56 199 LEU A C 1
ATOM 1620 O O . LEU A 1 199 ? -18.907 -7.793 49.463 1.00 65.56 199 LEU A O 1
ATOM 1624 N N . TYR A 1 200 ? -20.213 -7.159 51.178 1.00 68.12 200 TYR A N 1
ATOM 1625 C CA . TYR A 1 200 ? -21.042 -6.249 50.395 1.00 68.12 200 TYR A CA 1
ATOM 1626 C C . TYR A 1 200 ? -20.263 -5.000 49.960 1.00 68.12 200 TYR A C 1
ATOM 1628 O O . TYR A 1 200 ? -20.295 -4.652 48.780 1.00 68.12 200 TYR A O 1
ATOM 1636 N N . ASP A 1 201 ? -19.507 -4.379 50.872 1.00 67.44 201 ASP A N 1
ATOM 1637 C CA . ASP A 1 201 ? -18.600 -3.262 50.565 1.00 67.44 201 ASP A CA 1
ATOM 1638 C C . ASP A 1 201 ? -17.540 -3.693 49.529 1.00 67.44 201 ASP A C 1
ATOM 1640 O O . ASP A 1 201 ? -17.330 -3.062 48.491 1.00 67.44 201 ASP A O 1
ATOM 1644 N N . PHE A 1 202 ? -16.977 -4.887 49.709 1.00 68.38 202 PHE A N 1
ATOM 1645 C CA . PHE A 1 202 ? -15.954 -5.429 48.822 1.00 68.38 202 PHE A CA 1
ATOM 1646 C C . PHE A 1 202 ? -16.454 -5.806 47.423 1.00 68.38 202 PHE A C 1
ATOM 1648 O O . PHE A 1 202 ? -15.834 -5.458 46.414 1.00 68.38 202 PHE A O 1
ATOM 1655 N N . VAL A 1 203 ? -17.590 -6.504 47.338 1.00 71.00 203 VAL A N 1
ATOM 1656 C CA . VAL A 1 203 ? -18.275 -6.788 46.069 1.00 71.00 203 VAL A CA 1
ATOM 1657 C C . VAL A 1 203 ? -18.667 -5.473 45.402 1.00 71.00 203 VAL A C 1
ATOM 1659 O O . VAL A 1 203 ? -18.519 -5.349 44.187 1.00 71.00 203 VAL A O 1
ATOM 1662 N N . GLY A 1 204 ? -19.077 -4.473 46.185 1.00 69.94 204 GLY A N 1
ATOM 1663 C CA . GLY A 1 204 ? -19.296 -3.110 45.725 1.00 69.94 204 GLY A CA 1
ATOM 1664 C C . GLY A 1 204 ? -18.068 -2.540 45.026 1.00 69.94 204 GLY A C 1
ATOM 1665 O O . GLY A 1 204 ? -18.156 -2.188 4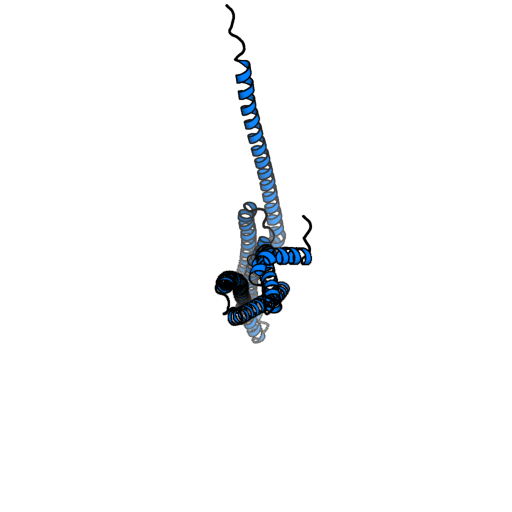3.853 1.00 69.94 204 GLY A O 1
ATOM 1666 N N . VAL A 1 205 ? -16.906 -2.530 45.683 1.00 70.25 205 VAL A N 1
ATOM 1667 C CA . VAL A 1 205 ? -15.644 -2.028 45.112 1.00 70.25 205 VAL A CA 1
ATOM 1668 C C . VAL A 1 205 ? -15.241 -2.785 43.839 1.00 70.25 205 VAL A C 1
ATOM 1670 O O . VAL A 1 205 ? -14.850 -2.155 42.855 1.00 70.25 205 VAL A O 1
ATOM 1673 N N . VAL A 1 206 ? -15.381 -4.115 43.807 1.00 71.56 206 VAL A N 1
ATOM 1674 C CA . VAL A 1 206 ? -15.063 -4.935 42.621 1.00 71.56 206 VAL A CA 1
ATOM 1675 C C . VAL A 1 206 ? -15.999 -4.624 41.453 1.00 71.56 206 VAL A C 1
ATOM 1677 O O . VAL A 1 206 ? -15.535 -4.434 40.329 1.00 71.56 206 VAL A O 1
ATOM 1680 N N . VAL A 1 207 ? -17.308 -4.527 41.691 1.00 74.06 207 VAL A N 1
ATOM 1681 C CA . VAL A 1 207 ? -18.283 -4.186 40.642 1.00 74.06 207 VAL A CA 1
ATOM 1682 C C . VAL A 1 207 ? -18.088 -2.747 40.156 1.00 74.06 207 VAL A C 1
ATOM 1684 O O . VAL A 1 207 ? -18.247 -2.453 38.970 1.00 74.06 207 VAL A O 1
ATOM 1687 N N . LEU A 1 208 ? -17.687 -1.846 41.044 1.00 70.56 208 LEU A N 1
ATOM 1688 C CA . LEU A 1 208 ? -17.460 -0.436 40.756 1.00 70.56 208 LEU A CA 1
ATOM 1689 C C . LEU A 1 208 ? -16.184 -0.240 39.910 1.00 70.56 208 LEU A C 1
ATOM 1691 O O . LEU A 1 208 ? -16.236 0.418 38.870 1.00 70.56 208 LEU A O 1
ATOM 1695 N N . LEU A 1 209 ? -15.081 -0.916 40.249 1.00 71.62 209 LEU A N 1
ATOM 1696 C CA . LEU A 1 209 ? -13.867 -0.969 39.417 1.00 71.62 209 LEU A CA 1
ATOM 1697 C C . LEU A 1 209 ? -14.102 -1.699 38.085 1.00 71.62 209 LEU A C 1
ATOM 1699 O O . LEU A 1 209 ? -13.700 -1.211 37.026 1.00 71.62 209 LEU A O 1
ATOM 1703 N N . GLY A 1 210 ? -14.786 -2.845 38.118 1.00 73.38 210 GLY A N 1
ATOM 1704 C CA . GLY A 1 210 ? -15.074 -3.655 36.936 1.00 73.38 210 GLY A CA 1
ATOM 1705 C C . GLY A 1 210 ? -15.992 -2.948 35.937 1.00 73.38 210 GLY A C 1
ATOM 1706 O O . GLY A 1 210 ? -15.722 -2.954 34.736 1.00 73.38 210 GLY A O 1
ATOM 1707 N N . SER A 1 211 ? -17.047 -2.279 36.408 1.00 74.50 211 SER A N 1
ATOM 1708 C CA . SER A 1 211 ? -17.962 -1.520 35.542 1.00 74.50 211 SER A CA 1
ATOM 1709 C C . SER A 1 211 ? -17.274 -0.327 34.876 1.00 74.50 211 SER A C 1
ATOM 1711 O O . SER A 1 211 ? -17.459 -0.116 33.675 1.00 74.50 211 SER A O 1
ATOM 1713 N N . GLY A 1 212 ? -16.417 0.399 35.603 1.00 73.38 212 GLY A N 1
ATOM 1714 C CA . GLY A 1 212 ? -15.599 1.473 35.037 1.00 73.38 212 GLY A CA 1
ATOM 1715 C C . GLY A 1 212 ? -14.659 0.968 33.940 1.00 73.38 212 GLY A C 1
ATOM 1716 O O . GLY A 1 212 ? -14.587 1.550 32.857 1.00 73.38 212 GLY A O 1
ATOM 1717 N N . ALA A 1 213 ? -14.001 -0.165 34.177 1.00 72.75 213 ALA A N 1
ATOM 1718 C CA . ALA A 1 213 ? -13.118 -0.790 33.204 1.00 72.75 213 ALA A CA 1
ATOM 1719 C C . ALA A 1 213 ? -13.838 -1.275 31.939 1.00 72.75 213 ALA A C 1
ATOM 1721 O O . ALA A 1 213 ? -13.377 -1.014 30.827 1.00 72.75 213 ALA A O 1
ATOM 1722 N N . ILE A 1 214 ? -14.981 -1.950 32.095 1.00 76.69 214 ILE A N 1
ATOM 1723 C CA . ILE A 1 214 ? -15.803 -2.415 30.971 1.00 76.69 214 ILE A CA 1
ATOM 1724 C C . ILE A 1 214 ? -16.285 -1.220 30.146 1.00 76.69 214 ILE A C 1
ATOM 1726 O O . ILE A 1 214 ? -16.218 -1.263 28.917 1.00 76.69 214 ILE A O 1
ATOM 1730 N N . ALA A 1 215 ? -16.719 -0.137 30.796 1.00 73.44 215 ALA A N 1
ATOM 1731 C CA . ALA A 1 215 ? -17.125 1.081 30.105 1.00 73.44 215 ALA A CA 1
ATOM 1732 C C . ALA A 1 215 ? -15.964 1.688 29.300 1.00 73.44 215 ALA A C 1
ATOM 1734 O O . ALA A 1 215 ? -16.131 2.014 28.125 1.00 73.44 215 ALA A O 1
ATOM 1735 N N . LEU A 1 216 ? -14.770 1.777 29.891 1.00 74.44 216 LEU A N 1
ATOM 1736 C CA . LEU A 1 216 ? -13.583 2.328 29.234 1.00 74.44 216 LEU A CA 1
ATOM 1737 C C . LEU A 1 216 ? -13.134 1.457 28.047 1.00 74.44 216 LEU A C 1
ATOM 1739 O O . LEU A 1 216 ? -12.845 1.971 26.964 1.00 74.44 216 LEU A O 1
ATOM 1743 N N . PHE A 1 217 ? -13.181 0.133 28.198 1.00 73.75 217 PHE A N 1
ATOM 1744 C CA . PHE A 1 217 ? -12.899 -0.815 27.121 1.00 73.75 217 PHE A CA 1
ATOM 1745 C C . PHE A 1 217 ? -13.937 -0.743 25.990 1.00 73.75 217 PHE A C 1
ATOM 1747 O O . PHE A 1 217 ? -13.576 -0.723 24.812 1.00 73.75 217 PHE A O 1
ATOM 1754 N N . ALA A 1 218 ? -15.225 -0.625 26.324 1.00 74.19 218 ALA A N 1
ATOM 1755 C CA . ALA A 1 218 ? -16.295 -0.438 25.348 1.00 74.19 218 ALA A CA 1
ATOM 1756 C C . ALA A 1 218 ? -16.127 0.875 24.564 1.00 74.19 218 ALA A C 1
ATOM 1758 O O . ALA A 1 218 ? -16.318 0.899 23.344 1.00 74.19 218 ALA A O 1
ATOM 1759 N N . VAL A 1 219 ? -15.702 1.958 25.221 1.00 76.00 219 VAL A N 1
ATOM 1760 C CA . VAL A 1 219 ? -15.358 3.223 24.552 1.00 76.00 219 VAL A CA 1
ATOM 1761 C C . VAL A 1 219 ? -14.188 3.026 23.581 1.00 76.00 219 VAL A C 1
ATOM 1763 O O . VAL A 1 219 ? -14.277 3.437 22.425 1.00 76.00 219 VAL A O 1
ATOM 1766 N N . LEU A 1 220 ? -13.120 2.336 23.982 1.00 73.50 220 LEU A N 1
ATOM 1767 C CA . LEU A 1 220 ? -11.978 2.071 23.097 1.00 73.50 220 LEU A CA 1
ATOM 1768 C C . LEU A 1 220 ? -12.356 1.208 21.883 1.00 73.50 220 LEU A C 1
ATOM 1770 O O . LEU A 1 220 ? -11.972 1.527 20.753 1.00 73.50 220 LEU A O 1
ATOM 1774 N N . ILE A 1 221 ? -13.151 0.151 22.083 1.00 76.19 221 ILE A N 1
ATOM 1775 C CA . ILE A 1 221 ? -13.648 -0.698 20.991 1.00 76.19 221 ILE A CA 1
ATOM 1776 C C . ILE A 1 221 ? -14.536 0.099 20.043 1.00 76.19 221 ILE A C 1
ATOM 1778 O O . ILE A 1 221 ? -14.360 0.015 18.829 1.00 76.19 221 ILE A O 1
ATOM 1782 N N . THR A 1 222 ? -15.483 0.875 20.569 1.00 69.56 222 THR A N 1
ATOM 1783 C CA . THR A 1 222 ? -16.410 1.652 19.735 1.00 69.56 222 THR A CA 1
ATOM 1784 C C . THR A 1 222 ? -15.669 2.714 18.932 1.00 69.56 222 THR A C 1
ATOM 1786 O O . THR A 1 222 ? -15.924 2.848 17.737 1.00 69.56 222 THR A O 1
ATOM 1789 N N . LEU A 1 223 ? -14.673 3.387 19.513 1.00 71.56 223 LEU A N 1
ATOM 1790 C CA . LEU A 1 223 ? -13.784 4.286 18.773 1.00 71.56 223 LEU A CA 1
ATOM 1791 C C . LEU A 1 223 ? -13.001 3.551 17.672 1.00 71.56 223 LEU A C 1
ATOM 1793 O O . LEU A 1 223 ? -12.854 4.082 16.569 1.00 71.56 223 LEU A O 1
ATOM 1797 N N . GLY A 1 224 ? -12.536 2.326 17.934 1.00 69.19 224 GLY A N 1
ATOM 1798 C CA . GLY A 1 224 ? -11.865 1.479 16.945 1.00 69.19 224 GLY A CA 1
ATOM 1799 C C . GLY A 1 224 ? -12.780 1.028 15.800 1.00 69.19 224 GLY A C 1
ATOM 1800 O O . GLY A 1 224 ? -12.402 1.127 14.633 1.00 69.19 224 GLY A O 1
ATOM 1801 N N . LEU A 1 225 ? -13.998 0.582 16.112 1.00 67.19 225 LEU A N 1
ATOM 1802 C CA . LEU A 1 225 ? -15.001 0.158 15.130 1.00 67.19 225 LEU A CA 1
ATOM 1803 C C . LEU A 1 225 ? -15.492 1.327 14.282 1.00 67.19 225 LEU A C 1
ATOM 1805 O O . LEU A 1 225 ? -15.627 1.188 13.069 1.00 67.19 225 LEU A O 1
ATOM 1809 N N . VAL A 1 226 ? -15.710 2.492 14.895 1.00 65.69 226 VAL A N 1
ATOM 1810 C CA . VAL A 1 226 ? -16.082 3.711 14.172 1.00 65.69 226 VAL A CA 1
ATOM 1811 C C . VAL A 1 226 ? -14.984 4.088 13.186 1.00 65.69 226 VAL A C 1
ATOM 1813 O O . VAL A 1 226 ? -15.306 4.381 12.042 1.00 65.69 226 VAL A O 1
ATOM 1816 N N . LYS A 1 227 ? -13.703 4.022 13.579 1.00 66.38 227 LYS A N 1
ATOM 1817 C CA . LYS A 1 227 ? -12.574 4.266 12.663 1.00 66.38 227 LYS A CA 1
ATOM 1818 C C . LYS A 1 227 ? -12.552 3.286 11.477 1.00 66.38 227 LYS A C 1
ATOM 1820 O O . LYS A 1 227 ? -12.247 3.704 10.366 1.00 66.38 227 LYS A O 1
ATOM 1825 N N . GLU A 1 228 ? -12.901 2.016 11.688 1.00 64.06 228 GLU A N 1
ATOM 1826 C CA . GLU A 1 228 ? -12.950 0.997 10.625 1.00 64.06 228 GLU A CA 1
ATOM 1827 C C . GLU A 1 228 ? -14.161 1.163 9.689 1.00 64.06 228 GLU A C 1
ATOM 1829 O O . GLU A 1 228 ? -14.055 1.008 8.477 1.00 64.06 228 GLU A O 1
ATOM 1834 N N . LEU A 1 229 ? -15.332 1.506 10.227 1.00 60.31 229 LEU A N 1
ATOM 1835 C CA . LEU A 1 229 ? -16.523 1.805 9.422 1.00 60.31 229 LEU A CA 1
ATOM 1836 C C . LEU A 1 229 ? -16.326 3.076 8.581 1.00 60.31 229 LEU A C 1
ATOM 1838 O O . LEU A 1 229 ? -16.813 3.163 7.452 1.00 60.31 229 LEU A O 1
ATOM 1842 N N . ASP A 1 230 ? -15.564 4.033 9.110 1.00 59.56 230 ASP A N 1
ATOM 1843 C CA . ASP A 1 230 ? -15.227 5.298 8.457 1.00 59.56 230 ASP A CA 1
ATOM 1844 C C . ASP A 1 230 ? -14.348 5.109 7.208 1.00 59.56 230 ASP A C 1
ATOM 1846 O O . ASP A 1 230 ? -14.468 5.879 6.255 1.00 59.56 230 ASP A O 1
ATOM 1850 N N . SER A 1 231 ? -13.503 4.069 7.168 1.00 58.16 231 SER A N 1
ATOM 1851 C CA . SER A 1 231 ? -12.676 3.766 5.989 1.00 58.16 231 SER A CA 1
ATOM 1852 C C . SER A 1 231 ? -13.485 3.146 4.845 1.00 58.16 231 SER A C 1
ATOM 1854 O O . SER A 1 231 ? -13.120 3.298 3.680 1.00 58.16 231 SER A O 1
ATOM 1856 N N . ARG A 1 232 ? -14.618 2.497 5.147 1.00 56.72 232 ARG A N 1
ATOM 1857 C CA . ARG A 1 232 ? -15.488 1.864 4.141 1.00 56.72 232 ARG A CA 1
ATOM 1858 C C . ARG A 1 232 ? -16.556 2.798 3.575 1.00 56.72 232 ARG A C 1
ATOM 1860 O O . ARG A 1 232 ? -16.959 2.632 2.427 1.00 56.72 232 ARG A O 1
ATOM 1867 N N . LEU A 1 233 ? -17.020 3.785 4.343 1.00 53.50 233 LEU A N 1
ATOM 1868 C CA . LEU A 1 233 ? -18.165 4.631 3.980 1.00 53.50 233 LEU A CA 1
ATOM 1869 C C . LEU A 1 233 ? -17.734 6.002 3.412 1.00 53.50 233 LEU A C 1
ATOM 1871 O O . LEU A 1 233 ? -18.133 7.062 3.893 1.00 53.50 233 LEU A O 1
ATOM 1875 N N . MET A 1 234 ? -16.901 5.990 2.366 1.00 50.84 234 MET A N 1
ATOM 1876 C CA . MET A 1 234 ? -16.210 7.182 1.834 1.00 50.84 234 MET A CA 1
ATOM 1877 C C . MET A 1 234 ? -17.060 8.152 0.990 1.00 50.84 234 MET A C 1
ATOM 1879 O O . MET A 1 234 ? -16.552 9.180 0.547 1.00 50.84 234 MET A O 1
ATOM 1883 N N . TRP A 1 235 ? -18.346 7.882 0.750 1.00 55.34 235 TRP A N 1
ATOM 1884 C CA . TRP A 1 235 ? -19.062 8.562 -0.340 1.00 55.34 235 TRP A CA 1
ATOM 1885 C C . TRP A 1 235 ? -19.795 9.871 0.023 1.00 55.34 235 TRP A C 1
ATOM 1887 O O . TRP A 1 235 ? -20.203 10.598 -0.877 1.00 55.34 235 TRP A O 1
ATOM 1897 N N . PHE A 1 236 ? -19.930 10.244 1.307 1.00 58.12 236 PHE A N 1
ATOM 1898 C CA . PHE A 1 236 ? -20.681 11.456 1.699 1.00 58.12 236 PHE A CA 1
ATOM 1899 C C . PHE A 1 236 ? -19.996 12.300 2.796 1.00 58.12 236 PHE A C 1
ATOM 1901 O O . PHE A 1 236 ? -20.178 12.082 3.994 1.00 58.12 236 PHE A O 1
ATOM 1908 N N . GLY A 1 237 ? -19.246 13.334 2.391 1.00 57.12 237 GLY A N 1
ATOM 1909 C CA . GLY A 1 237 ? -18.403 14.153 3.281 1.00 57.12 237 GLY A CA 1
ATOM 1910 C C . GLY A 1 237 ? -19.128 15.045 4.305 1.00 57.12 237 GLY A C 1
ATOM 1911 O O . GLY A 1 237 ? -18.594 15.278 5.388 1.00 57.12 237 GLY A O 1
ATOM 1912 N N . PHE A 1 238 ? -20.345 15.520 4.016 1.00 56.28 238 PHE A N 1
ATOM 1913 C CA . PHE A 1 238 ? -21.098 16.387 4.944 1.00 56.28 238 PHE A CA 1
ATOM 1914 C C . PHE A 1 238 ? -21.884 15.576 5.991 1.00 56.28 238 PHE A C 1
ATOM 1916 O O . PHE A 1 238 ? -21.924 15.926 7.169 1.00 56.28 238 PHE A O 1
ATOM 1923 N N . TYR A 1 239 ? -22.415 14.424 5.575 1.00 58.72 239 TYR A N 1
ATOM 1924 C CA . TYR A 1 239 ? -23.086 13.436 6.425 1.00 58.72 239 TYR A CA 1
ATOM 1925 C C . TYR A 1 239 ? -22.135 12.863 7.494 1.00 58.72 239 TYR A C 1
ATOM 1927 O O . TYR A 1 239 ? -22.478 12.775 8.673 1.00 58.72 239 TYR A O 1
ATOM 1935 N N . ARG A 1 240 ? -20.887 12.579 7.092 1.00 62.22 240 ARG A N 1
ATOM 1936 C CA . ARG A 1 240 ? -19.815 11.991 7.911 1.00 62.22 240 ARG A CA 1
ATOM 1937 C C . ARG A 1 240 ? -19.452 12.801 9.153 1.00 62.22 240 ARG A C 1
ATOM 1939 O O . ARG A 1 240 ? -19.102 12.216 10.168 1.00 62.22 240 ARG A O 1
ATOM 1946 N N . ARG A 1 241 ? -19.495 14.136 9.110 1.00 61.62 241 ARG A N 1
ATOM 1947 C CA . ARG A 1 241 ? -18.970 14.965 10.212 1.00 61.62 241 ARG A CA 1
ATOM 1948 C C . ARG A 1 241 ? -20.008 15.214 11.310 1.00 61.62 241 ARG A C 1
ATOM 1950 O O . ARG A 1 241 ? -19.649 15.238 12.485 1.00 61.62 241 ARG A O 1
ATOM 1957 N N . PHE A 1 242 ? -21.278 15.357 10.929 1.00 64.19 242 PHE A N 1
ATOM 1958 C CA . PHE A 1 242 ? -22.365 15.658 11.862 1.00 64.19 242 PHE A CA 1
ATOM 1959 C C . PHE A 1 242 ? -22.905 14.392 12.534 1.00 64.19 242 PHE A C 1
ATOM 1961 O O . PHE A 1 242 ? -22.944 14.313 13.759 1.00 64.19 242 PHE A O 1
ATOM 1968 N N . ILE A 1 243 ? -23.210 13.354 11.750 1.00 66.56 243 ILE A N 1
ATOM 1969 C CA . ILE A 1 243 ? -23.753 12.099 12.288 1.00 66.56 243 ILE A CA 1
ATOM 1970 C C . ILE A 1 243 ? -22.722 11.355 13.122 1.00 66.56 243 ILE A C 1
ATOM 1972 O O . ILE A 1 243 ? -23.079 10.809 14.157 1.00 66.56 243 ILE A O 1
ATOM 1976 N N . ARG A 1 244 ? -21.437 11.410 12.749 1.00 68.12 244 ARG A N 1
ATOM 1977 C CA . ARG A 1 244 ? -20.354 10.854 13.567 1.00 68.12 244 ARG A CA 1
ATOM 1978 C C . ARG A 1 244 ? -20.352 11.459 14.959 1.00 68.12 244 ARG A C 1
ATOM 1980 O O . ARG A 1 244 ? -20.426 10.704 15.913 1.00 68.12 244 ARG A O 1
ATOM 1987 N N . ARG A 1 245 ? -20.299 12.792 15.081 1.00 67.56 245 ARG A N 1
ATOM 1988 C CA . ARG A 1 245 ? -20.260 13.437 16.401 1.00 67.56 245 ARG A CA 1
ATOM 1989 C C . ARG A 1 245 ? -21.504 13.109 17.206 1.00 67.56 245 ARG A C 1
ATOM 1991 O O . ARG A 1 245 ? -21.360 12.740 18.357 1.00 67.56 245 ARG A O 1
ATOM 1998 N N . VAL A 1 246 ? -22.690 13.192 16.607 1.00 69.06 246 VAL A N 1
ATOM 1999 C CA . VAL A 1 246 ? -23.944 12.946 17.330 1.00 69.06 246 VAL A CA 1
ATOM 2000 C C . VAL A 1 246 ? -24.052 11.486 17.779 1.00 69.06 246 VAL A C 1
ATOM 2002 O O . VAL A 1 246 ? -24.367 11.235 18.937 1.00 69.06 246 VAL A O 1
ATOM 2005 N N . LEU A 1 247 ? -23.726 10.523 16.911 1.00 72.12 247 LEU A N 1
ATOM 2006 C CA . LEU A 1 247 ? -23.834 9.100 17.228 1.00 72.12 247 LEU A CA 1
ATOM 2007 C C . LEU A 1 247 ? -22.749 8.647 18.214 1.00 72.12 247 LEU A C 1
ATOM 2009 O O . LEU A 1 247 ? -23.066 7.974 19.188 1.00 72.12 247 LEU A O 1
ATOM 2013 N N . THR A 1 248 ? -21.482 9.040 18.017 1.00 71.75 248 THR A N 1
ATOM 2014 C CA . THR A 1 248 ? -20.411 8.661 18.954 1.00 71.75 248 THR A CA 1
ATOM 2015 C C . THR A 1 248 ? -20.553 9.368 20.288 1.00 71.75 248 THR A C 1
ATOM 2017 O O . THR A 1 248 ? -20.356 8.741 21.319 1.00 71.75 248 THR A O 1
ATOM 2020 N N . PHE A 1 249 ? -20.908 10.655 20.294 1.00 76.56 249 PHE A N 1
ATOM 2021 C CA . PHE A 1 249 ? -21.114 11.386 21.542 1.00 76.56 249 PHE A CA 1
ATOM 2022 C C . PHE A 1 249 ? -22.339 10.853 22.286 1.00 76.56 249 PHE A C 1
ATOM 2024 O O . PHE A 1 249 ? -22.259 10.643 23.489 1.00 76.56 249 PHE A O 1
ATOM 2031 N N . GLY A 1 250 ? -23.431 10.538 21.579 1.00 74.31 250 GLY A N 1
ATOM 2032 C CA . GLY A 1 250 ? -24.606 9.896 22.168 1.00 74.31 250 GLY A CA 1
ATOM 2033 C C . GLY A 1 250 ? -24.299 8.513 22.749 1.00 74.31 250 GLY A C 1
ATOM 2034 O O . GLY A 1 250 ? -24.711 8.210 23.867 1.00 74.31 250 GLY A O 1
ATOM 2035 N N . TRP A 1 251 ? -23.522 7.689 22.041 1.00 75.00 251 TRP A N 1
ATOM 2036 C CA . TRP A 1 251 ? -23.139 6.359 22.525 1.00 75.00 251 TRP A CA 1
ATOM 2037 C C . TRP A 1 251 ? -22.176 6.409 23.721 1.00 75.00 251 TRP A C 1
ATOM 2039 O O . TRP A 1 251 ? -22.347 5.684 24.694 1.00 75.00 251 TRP A O 1
ATOM 2049 N N . VAL A 1 252 ? -21.191 7.311 23.702 1.00 77.00 252 VAL A N 1
ATOM 2050 C CA . VAL A 1 252 ? -20.278 7.507 24.841 1.00 77.00 252 VAL A CA 1
ATOM 2051 C C . VAL A 1 252 ? -21.022 8.090 26.043 1.00 77.00 252 VAL A C 1
ATOM 2053 O O . VAL A 1 252 ? -20.821 7.627 27.160 1.00 77.00 252 VAL A O 1
ATOM 2056 N N . ALA A 1 253 ? -21.916 9.059 25.834 1.00 76.75 253 ALA A N 1
ATOM 2057 C CA . ALA A 1 253 ? -22.714 9.648 26.907 1.00 76.75 253 ALA A CA 1
ATOM 2058 C C . ALA A 1 253 ? -23.678 8.630 27.540 1.00 76.75 253 ALA A C 1
ATOM 2060 O O . ALA A 1 253 ? -23.849 8.625 28.759 1.00 76.75 253 ALA A O 1
ATOM 2061 N N . THR A 1 254 ? -24.277 7.737 26.746 1.00 76.62 254 THR A N 1
ATOM 2062 C CA . THR A 1 254 ? -25.124 6.647 27.267 1.00 76.62 254 THR A CA 1
ATOM 2063 C C . THR A 1 254 ? -24.311 5.631 28.069 1.00 76.62 254 THR A C 1
ATOM 2065 O O . THR A 1 254 ? -24.710 5.283 29.174 1.00 76.62 254 THR A O 1
ATOM 2068 N N . LEU A 1 255 ? -23.130 5.226 27.595 1.00 76.62 255 LEU A N 1
ATOM 2069 C CA . LEU A 1 255 ? -22.215 4.367 28.362 1.00 76.62 255 LEU A CA 1
ATOM 2070 C C . LEU A 1 255 ? -21.730 5.024 29.665 1.00 76.62 255 LEU A C 1
ATOM 2072 O O . LEU A 1 255 ? -21.715 4.378 30.710 1.00 76.62 255 LEU A O 1
ATOM 2076 N N . ALA A 1 256 ? -21.361 6.305 29.623 1.00 77.44 256 ALA A N 1
ATOM 2077 C CA . ALA A 1 256 ? -20.880 7.042 30.791 1.00 77.44 256 ALA A CA 1
ATOM 2078 C C . ALA A 1 256 ? -21.982 7.256 31.839 1.00 77.44 256 ALA A C 1
ATOM 2080 O O . ALA A 1 256 ? -21.746 7.068 33.030 1.00 77.44 256 ALA A O 1
ATOM 2081 N N . SER A 1 257 ? -23.195 7.608 31.405 1.00 77.75 257 SER A N 1
ATOM 2082 C CA . SER A 1 257 ? -24.348 7.737 32.306 1.00 77.75 257 SER A CA 1
ATOM 2083 C C . SER A 1 257 ? -24.736 6.398 32.933 1.00 77.75 257 SER A C 1
ATOM 2085 O O . SER A 1 257 ? -25.043 6.359 34.119 1.00 77.75 257 SER A O 1
ATOM 2087 N N . LEU A 1 258 ? -24.638 5.296 32.188 1.00 77.12 258 LEU A N 1
ATOM 2088 C CA . LEU A 1 258 ? -24.853 3.943 32.702 1.00 77.12 258 LEU A CA 1
ATOM 2089 C C . LEU A 1 258 ? -23.813 3.579 33.769 1.00 77.12 258 LEU A C 1
ATOM 2091 O O . LEU A 1 258 ? -24.184 3.148 34.859 1.00 77.12 258 LEU A O 1
ATOM 2095 N N . ALA A 1 259 ? -22.528 3.817 33.493 1.00 77.88 259 ALA A N 1
ATOM 2096 C CA . ALA A 1 259 ? -21.462 3.601 34.467 1.00 77.88 259 ALA A CA 1
ATOM 2097 C C . ALA A 1 259 ? -21.684 4.433 35.741 1.00 77.88 259 ALA A C 1
ATOM 2099 O O . ALA A 1 259 ? -21.589 3.899 36.843 1.00 77.88 259 ALA A O 1
ATOM 2100 N N . ALA A 1 260 ? -22.062 5.709 35.600 1.00 79.88 260 ALA A N 1
ATOM 2101 C CA . ALA A 1 260 ? -22.379 6.589 36.725 1.00 79.88 260 ALA A CA 1
ATOM 2102 C C . ALA A 1 260 ? -23.594 6.108 37.541 1.00 79.88 260 ALA A C 1
ATOM 2104 O O . ALA A 1 260 ? -23.600 6.235 38.763 1.00 79.88 260 ALA A O 1
ATOM 2105 N N . LEU A 1 261 ? -24.608 5.533 36.888 1.00 80.94 261 LEU A N 1
ATOM 2106 C CA . LEU A 1 261 ? -25.810 5.010 37.543 1.00 80.94 261 LEU A CA 1
ATOM 2107 C C . LEU A 1 261 ? -25.494 3.742 38.347 1.00 80.94 261 LEU A C 1
ATOM 2109 O O . LEU A 1 261 ? -25.925 3.624 39.492 1.00 80.94 261 LEU A O 1
ATOM 2113 N N . VAL A 1 262 ? -24.679 2.837 37.793 1.00 78.00 262 VAL A N 1
ATOM 2114 C CA . VAL A 1 262 ? -24.164 1.663 38.518 1.00 78.00 262 VAL A CA 1
ATOM 2115 C C . VAL A 1 262 ? -23.332 2.109 39.723 1.00 78.00 262 VAL A C 1
ATOM 2117 O O . VAL A 1 262 ? -23.592 1.665 40.837 1.00 78.00 262 VAL A O 1
ATOM 2120 N N . LEU A 1 263 ? -22.411 3.056 39.527 1.00 76.94 263 LEU A N 1
ATOM 2121 C CA . LEU A 1 263 ? -21.625 3.686 40.593 1.00 76.94 263 LEU A CA 1
ATOM 2122 C C . LEU A 1 263 ? -22.514 4.225 41.720 1.00 76.94 263 LEU A C 1
ATOM 2124 O O . LEU A 1 263 ? -22.351 3.845 42.876 1.00 76.94 263 LEU A O 1
ATOM 2128 N N . ALA A 1 264 ? -23.491 5.069 41.386 1.00 80.25 264 ALA A N 1
ATOM 2129 C CA . ALA A 1 264 ? -24.399 5.664 42.361 1.00 80.25 264 ALA A CA 1
ATOM 2130 C C . ALA A 1 264 ? -25.246 4.605 43.085 1.00 80.25 264 ALA A C 1
ATOM 2132 O O . ALA A 1 264 ? -25.453 4.699 44.292 1.00 80.25 264 ALA A O 1
ATOM 2133 N N . SER A 1 265 ? -25.698 3.573 42.368 1.00 81.38 265 SER A N 1
ATOM 2134 C CA . SER A 1 265 ? -26.475 2.466 42.927 1.00 81.38 265 SER A CA 1
ATOM 2135 C C . SER A 1 265 ? -25.695 1.685 43.983 1.00 81.38 265 SER A C 1
ATOM 2137 O O . SER A 1 265 ? -26.248 1.350 45.032 1.00 81.38 265 SER A O 1
ATOM 2139 N N . PHE A 1 266 ? -24.420 1.399 43.716 1.00 72.81 266 PHE A N 1
ATOM 2140 C CA . PHE A 1 266 ? -23.560 0.681 44.652 1.00 72.81 266 PHE A CA 1
ATOM 2141 C C . PHE A 1 266 ? -23.166 1.552 45.842 1.00 72.81 266 PHE A C 1
ATOM 2143 O O . PHE A 1 266 ? -23.305 1.105 46.975 1.00 72.81 266 PHE A O 1
ATOM 2150 N N . VAL A 1 267 ? -22.799 2.817 45.615 1.00 76.38 267 VAL A N 1
ATOM 2151 C CA . VAL A 1 267 ? -22.485 3.769 46.696 1.00 76.38 267 VAL A CA 1
ATOM 2152 C C . VAL A 1 267 ? -23.679 3.937 47.646 1.00 76.38 267 VAL A C 1
ATOM 2154 O O . VAL A 1 267 ? -23.521 3.853 48.861 1.00 76.38 267 VAL A O 1
ATOM 2157 N N . VAL A 1 268 ? -24.898 4.109 47.125 1.00 79.19 268 VAL A N 1
ATOM 2158 C CA . VAL A 1 268 ? -26.109 4.231 47.962 1.00 79.19 268 VAL A CA 1
ATOM 2159 C C . VAL A 1 268 ? -26.440 2.922 48.683 1.00 79.19 268 VAL A C 1
ATOM 2161 O O . VAL A 1 268 ? -26.849 2.954 49.845 1.00 79.19 268 VAL A O 1
ATOM 2164 N N . GLY A 1 269 ? -26.253 1.780 48.018 1.00 73.19 269 GLY A N 1
ATOM 2165 C CA . GLY A 1 269 ? -26.446 0.467 48.632 1.00 73.19 269 GLY A CA 1
ATOM 2166 C C . GLY A 1 269 ? -25.481 0.197 49.787 1.00 73.19 269 GLY A C 1
ATOM 2167 O O . GLY A 1 269 ? -25.853 -0.492 50.726 1.00 73.19 269 GLY A O 1
ATOM 2168 N N . MET A 1 270 ? -24.273 0.755 49.711 1.00 69.12 270 MET A N 1
ATOM 2169 C CA . MET A 1 270 ? -23.185 0.553 50.667 1.00 69.12 270 MET A CA 1
ATOM 2170 C C . MET A 1 270 ? -23.283 1.481 51.886 1.00 69.12 270 MET A C 1
ATOM 2172 O O . MET A 1 270 ? -23.066 1.040 53.005 1.00 69.12 270 MET A O 1
ATOM 2176 N N . PHE A 1 271 ? -23.652 2.753 51.693 1.00 73.81 271 PHE A N 1
ATOM 2177 C CA . PHE A 1 271 ? -23.709 3.733 52.790 1.00 73.81 271 PHE A CA 1
ATOM 2178 C C . PHE A 1 271 ? -25.065 3.848 53.489 1.00 73.81 271 PHE A C 1
ATOM 2180 O O . PHE A 1 271 ? -25.136 4.451 54.560 1.00 73.81 271 PHE A O 1
ATOM 2187 N N . LYS A 1 272 ? -26.151 3.376 52.867 1.00 77.94 272 LYS A N 1
ATOM 2188 C CA . LYS A 1 272 ? -27.505 3.666 53.352 1.00 77.94 272 LYS A CA 1
ATOM 2189 C C . LYS A 1 272 ? -28.351 2.418 53.545 1.00 77.94 272 LYS A C 1
ATOM 2191 O O . LYS A 1 272 ? -28.684 2.102 54.674 1.00 77.94 272 LYS A O 1
ATOM 2196 N N . ASP A 1 273 ? -28.719 1.751 52.454 1.00 81.25 273 ASP A N 1
ATOM 2197 C CA . ASP A 1 273 ? -29.581 0.567 52.487 1.00 81.25 273 ASP A CA 1
ATOM 2198 C C . ASP A 1 273 ? -29.431 -0.249 51.199 1.00 81.25 273 ASP A C 1
ATOM 2200 O O . ASP A 1 273 ? -29.702 0.240 50.093 1.00 81.25 273 ASP A O 1
ATOM 2204 N N . VAL A 1 274 ? -29.105 -1.535 51.347 1.00 75.06 274 VAL A N 1
ATOM 2205 C CA . VAL A 1 274 ? -28.945 -2.499 50.243 1.00 75.06 274 VAL A CA 1
ATOM 2206 C C . VAL A 1 274 ? -30.202 -2.575 49.371 1.00 75.06 274 VAL A C 1
ATOM 2208 O O . VAL A 1 274 ? -30.129 -2.553 48.140 1.00 75.06 274 VAL A O 1
ATOM 2211 N N . ALA A 1 275 ? -31.383 -2.585 49.997 1.00 78.12 275 ALA A N 1
ATOM 2212 C CA . ALA A 1 275 ? -32.666 -2.641 49.296 1.00 78.12 275 ALA A CA 1
ATOM 2213 C C . ALA A 1 275 ? -32.928 -1.396 48.428 1.00 78.12 275 ALA A C 1
ATOM 2215 O O . ALA A 1 275 ? -33.617 -1.474 47.408 1.00 78.12 275 ALA A O 1
ATOM 2216 N N . LEU A 1 276 ? -32.381 -0.243 48.819 1.00 78.44 276 LEU A N 1
ATOM 2217 C CA . LEU A 1 276 ? -32.505 1.017 48.089 1.00 78.44 276 LEU A CA 1
ATOM 2218 C C . LEU A 1 276 ? -31.553 1.042 46.889 1.00 78.44 276 LEU A C 1
ATOM 2220 O O . LEU A 1 276 ? -31.976 1.397 45.789 1.00 78.44 276 LEU A O 1
ATOM 2224 N N . GLY A 1 277 ? -30.320 0.560 47.073 1.00 76.50 277 GLY A N 1
ATOM 2225 C CA . GLY A 1 277 ? -29.375 0.323 45.980 1.00 76.50 277 GLY A CA 1
ATOM 2226 C C . GLY A 1 277 ? -29.937 -0.639 44.928 1.00 76.50 277 GLY A C 1
ATOM 2227 O O . GLY A 1 277 ? -29.968 -0.309 43.747 1.00 76.50 277 GLY A O 1
ATOM 2228 N N . ALA A 1 278 ? -30.494 -1.783 45.336 1.00 76.94 278 ALA A N 1
ATOM 2229 C CA . ALA A 1 278 ? -31.074 -2.761 44.408 1.00 76.94 278 ALA A CA 1
ATOM 2230 C C . ALA A 1 278 ? -32.236 -2.189 43.571 1.00 76.94 278 ALA A C 1
ATOM 2232 O O . ALA A 1 278 ? -32.357 -2.486 42.381 1.00 76.94 278 ALA A O 1
ATOM 2233 N N . LYS A 1 279 ? -33.070 -1.323 44.163 1.00 84.00 279 LYS A N 1
ATOM 2234 C CA . LYS A 1 279 ? -34.144 -0.627 43.434 1.00 84.00 279 LYS A CA 1
ATOM 2235 C C . LYS A 1 279 ? -33.584 0.325 42.378 1.00 84.00 279 LYS A C 1
ATOM 2237 O O . LYS A 1 279 ? -34.068 0.316 41.250 1.00 84.00 279 LYS A O 1
ATOM 2242 N N . ILE A 1 280 ? -32.556 1.108 42.716 1.00 82.75 280 ILE A N 1
ATOM 2243 C CA . ILE A 1 280 ? -31.892 2.028 41.776 1.00 82.75 280 ILE A CA 1
ATOM 2244 C C . ILE A 1 280 ? -31.267 1.246 40.612 1.00 82.75 280 ILE A C 1
ATOM 2246 O O . ILE A 1 280 ? -31.446 1.634 39.456 1.00 82.75 280 ILE A O 1
ATOM 2250 N N . LEU A 1 281 ? -30.630 0.105 40.893 1.00 78.50 281 LEU A N 1
ATOM 2251 C CA . LEU A 1 281 ? -30.093 -0.789 39.866 1.00 78.50 281 LEU A CA 1
ATOM 2252 C C . LEU A 1 281 ? -31.196 -1.337 38.948 1.00 78.50 281 LEU A C 1
ATOM 2254 O O . LEU A 1 281 ? -31.029 -1.359 37.731 1.00 78.50 281 LEU A O 1
ATOM 2258 N N . GLY A 1 282 ? -32.336 -1.744 39.517 1.00 80.50 282 GLY A N 1
ATOM 2259 C CA . GLY A 1 282 ? -33.486 -2.246 38.761 1.00 80.50 282 GLY A CA 1
ATOM 2260 C C . GLY A 1 282 ? -34.076 -1.202 37.808 1.00 80.50 282 GLY A C 1
ATOM 2261 O O . GLY A 1 282 ? -34.331 -1.500 36.640 1.00 80.50 282 GLY A O 1
ATOM 2262 N N . TYR A 1 283 ? -34.218 0.047 38.264 1.00 84.00 283 TYR A N 1
ATOM 2263 C CA . TYR A 1 283 ? -34.628 1.158 37.396 1.00 84.00 283 TYR A CA 1
ATOM 2264 C C . TYR A 1 283 ? -33.573 1.472 36.326 1.00 84.00 283 TYR A C 1
ATOM 2266 O O . TYR A 1 283 ? -33.922 1.745 35.176 1.00 84.00 283 TYR A O 1
ATOM 2274 N N . GLY A 1 284 ? -32.288 1.365 36.675 1.00 78.69 284 GLY A N 1
ATOM 2275 C CA . GLY A 1 284 ? -31.179 1.465 35.731 1.00 78.69 284 GLY A CA 1
ATOM 2276 C C . GLY A 1 284 ? -31.245 0.402 34.634 1.00 78.69 284 GLY A C 1
ATOM 2277 O O . GLY A 1 284 ? -31.150 0.734 33.458 1.00 78.69 284 GLY A O 1
ATOM 2278 N N . ALA A 1 285 ? -31.489 -0.862 34.986 1.00 77.25 285 ALA A N 1
ATOM 2279 C CA . ALA A 1 285 ? -31.601 -1.965 34.031 1.00 77.25 285 ALA A CA 1
ATOM 2280 C C . ALA A 1 285 ? -32.742 -1.755 33.021 1.00 77.25 285 ALA A C 1
ATOM 2282 O O . ALA A 1 285 ? -32.560 -1.986 31.825 1.00 77.25 285 ALA A O 1
ATOM 2283 N N . LEU A 1 286 ? -33.888 -1.234 33.472 1.00 78.50 286 LEU A N 1
ATOM 2284 C CA . LEU A 1 286 ? -34.978 -0.841 32.576 1.00 78.50 286 LEU A CA 1
ATOM 2285 C C . LEU A 1 286 ? -34.535 0.269 31.611 1.00 78.50 286 LEU A C 1
ATOM 2287 O O . LEU A 1 286 ? -34.754 0.163 30.404 1.00 78.50 286 LEU A O 1
ATOM 2291 N N . ALA A 1 287 ? -33.838 1.295 32.102 1.00 75.25 287 ALA A N 1
ATOM 2292 C CA . ALA A 1 287 ? -33.306 2.356 31.249 1.00 75.25 287 ALA A CA 1
ATOM 2293 C C . ALA A 1 287 ? -32.296 1.839 30.203 1.00 75.25 287 ALA A C 1
ATOM 2295 O O . ALA A 1 287 ? -32.234 2.380 29.101 1.00 75.25 287 ALA A O 1
ATOM 2296 N N . ILE A 1 288 ? -31.554 0.766 30.494 1.00 69.62 288 ILE A N 1
ATOM 2297 C CA . ILE A 1 288 ? -30.603 0.137 29.559 1.00 69.62 288 ILE A CA 1
ATOM 2298 C C . ILE A 1 288 ? -31.316 -0.629 28.444 1.00 69.62 288 ILE A C 1
ATOM 2300 O O . ILE A 1 288 ? -30.853 -0.618 27.309 1.00 69.62 288 ILE A O 1
ATOM 2304 N N . VAL A 1 289 ? -32.438 -1.288 28.734 1.00 73.50 289 VAL A N 1
ATOM 2305 C CA . VAL A 1 289 ? -33.198 -2.020 27.707 1.00 73.50 289 VAL A CA 1
ATOM 2306 C C . VAL A 1 289 ? -33.919 -1.044 26.776 1.00 73.50 289 VAL A C 1
ATOM 2308 O O . VAL A 1 289 ? -33.913 -1.216 25.557 1.00 73.50 289 VAL A O 1
ATOM 2311 N N . PHE A 1 290 ? -34.499 0.020 27.334 1.00 74.75 290 PHE A N 1
ATOM 2312 C CA . PHE A 1 290 ? -35.290 0.976 26.559 1.00 74.75 290 PHE A CA 1
ATOM 2313 C C . PHE A 1 290 ? -34.463 2.125 25.956 1.00 74.75 290 PHE A C 1
ATOM 2315 O O . PHE A 1 290 ? -34.845 2.675 24.926 1.00 74.75 290 PHE A O 1
ATOM 2322 N N . GLY A 1 291 ? -33.317 2.480 26.539 1.00 70.00 291 GLY A N 1
ATOM 2323 C CA . GLY A 1 291 ? -32.479 3.616 26.130 1.00 70.00 291 GLY A CA 1
ATOM 2324 C C . GLY A 1 291 ? -31.857 3.507 24.728 1.00 70.00 291 GLY A C 1
ATOM 2325 O O . GLY A 1 291 ? -31.990 4.434 23.933 1.00 70.00 291 GLY A O 1
ATOM 2326 N N . PRO A 1 292 ? -31.211 2.392 24.352 1.00 67.44 292 PRO A N 1
ATOM 2327 C CA . PRO A 1 292 ? -30.666 2.202 23.007 1.00 67.44 292 PRO A CA 1
ATOM 2328 C C . PRO A 1 292 ? -31.764 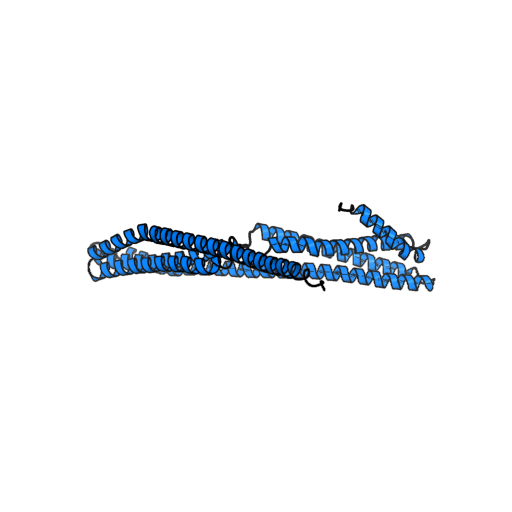2.182 21.943 1.00 67.44 292 PRO A C 1
ATOM 2330 O O . PRO A 1 292 ? -31.560 2.654 20.826 1.00 67.44 292 PRO A O 1
ATOM 2333 N N . LEU A 1 293 ? -32.942 1.669 22.306 1.00 70.94 293 LEU A N 1
ATOM 2334 C CA . LEU A 1 293 ? -34.115 1.609 21.443 1.00 70.94 293 LEU A CA 1
ATOM 2335 C C . LEU A 1 293 ? -34.671 3.017 21.194 1.00 70.94 293 LEU A C 1
ATOM 2337 O O . LEU A 1 293 ? -34.920 3.380 20.047 1.00 70.94 293 LEU A O 1
ATOM 2341 N N . THR A 1 294 ? -34.769 3.857 22.228 1.00 68.19 294 THR A N 1
ATOM 2342 C CA . THR A 1 294 ? -35.205 5.253 22.077 1.00 68.19 294 THR A CA 1
ATOM 2343 C C . THR A 1 294 ? -34.172 6.105 21.342 1.00 68.19 294 THR A C 1
ATOM 2345 O O . THR A 1 294 ? -34.542 6.821 20.414 1.00 68.19 294 THR A O 1
ATOM 2348 N N . VAL A 1 295 ? -32.877 5.989 21.659 1.00 69.50 295 VAL A N 1
ATOM 2349 C CA . VAL A 1 295 ? -31.804 6.713 20.948 1.00 69.50 295 VAL A CA 1
ATOM 2350 C C . VAL A 1 295 ? -31.710 6.268 19.487 1.00 69.50 295 VAL A C 1
ATOM 2352 O O . VAL A 1 295 ? -31.552 7.107 18.600 1.00 69.50 295 VAL A O 1
ATOM 2355 N N . GLY A 1 296 ? -31.864 4.970 19.214 1.00 67.81 296 GLY A N 1
ATOM 2356 C CA . GLY A 1 296 ? -31.903 4.421 17.861 1.00 67.81 296 GLY A CA 1
ATOM 2357 C C . GLY A 1 296 ? -33.088 4.951 17.055 1.00 67.81 296 GLY A C 1
ATOM 2358 O O . GLY A 1 296 ? -32.900 5.437 15.942 1.00 67.81 296 GLY A O 1
ATOM 2359 N N . VAL A 1 297 ? -34.294 4.937 17.630 1.00 75.50 297 VAL A N 1
ATOM 2360 C CA . VAL A 1 297 ? -35.515 5.441 16.978 1.00 75.50 297 VAL A CA 1
ATOM 2361 C C . VAL A 1 297 ? -35.445 6.952 16.746 1.00 75.50 297 VAL A C 1
ATOM 2363 O O . VAL A 1 297 ? -35.727 7.410 15.639 1.00 75.50 297 VAL A O 1
ATOM 2366 N N . VAL A 1 298 ? -35.013 7.735 17.739 1.00 74.00 298 VAL A N 1
ATOM 2367 C CA . VAL A 1 298 ? -34.871 9.197 17.617 1.00 74.00 298 VAL A CA 1
ATOM 2368 C C . VAL A 1 298 ? -33.774 9.557 16.615 1.00 74.00 298 VAL A C 1
ATOM 2370 O O . VAL A 1 298 ? -33.973 10.430 15.770 1.00 74.00 298 VAL A O 1
ATOM 2373 N N . GLY A 1 299 ? -32.639 8.854 16.648 1.00 69.69 299 GLY A N 1
ATOM 2374 C CA . GLY A 1 299 ? -31.552 9.030 15.688 1.00 69.69 299 GLY A CA 1
ATOM 2375 C C . GLY A 1 299 ? -31.981 8.701 14.257 1.00 69.69 299 GLY A C 1
ATOM 2376 O O . GLY A 1 299 ? -31.678 9.458 13.334 1.00 69.69 299 GLY A O 1
ATOM 2377 N N . PHE A 1 300 ? -32.743 7.621 14.069 1.00 72.50 300 PHE A N 1
ATOM 2378 C CA . PHE A 1 300 ? -33.272 7.220 12.766 1.00 72.50 300 PHE A CA 1
ATOM 2379 C C . PHE A 1 300 ? -34.352 8.186 12.251 1.00 72.50 300 PHE A C 1
ATOM 2381 O O . PHE A 1 300 ? -34.358 8.534 11.070 1.00 72.50 300 PHE A O 1
ATOM 2388 N N . ALA A 1 301 ? -35.221 8.691 13.131 1.00 72.19 301 ALA A N 1
ATOM 2389 C CA . ALA A 1 301 ? -36.219 9.702 12.791 1.00 72.19 301 ALA A CA 1
ATOM 2390 C C . ALA A 1 301 ? -35.567 11.039 12.397 1.00 72.19 301 ALA A C 1
ATOM 2392 O O . ALA A 1 301 ? -35.908 11.614 11.362 1.00 72.19 301 ALA A O 1
ATOM 2393 N N . ALA A 1 302 ? -34.574 11.505 13.161 1.00 71.44 302 ALA A N 1
ATOM 2394 C CA . ALA A 1 302 ? -33.806 12.704 12.832 1.00 71.44 302 ALA A CA 1
ATOM 2395 C C . ALA A 1 302 ? -33.070 12.548 11.490 1.00 71.44 302 ALA A C 1
ATOM 2397 O O . ALA A 1 302 ? -33.097 13.448 10.648 1.00 71.44 302 ALA A O 1
ATOM 2398 N N . LEU A 1 303 ? -32.475 11.377 11.252 1.00 72.25 303 LEU A N 1
ATOM 2399 C CA . LEU A 1 303 ? -31.835 11.031 9.988 1.00 72.25 303 LEU A CA 1
ATOM 2400 C C . LEU A 1 303 ? -32.819 11.092 8.809 1.00 72.25 303 LEU A C 1
ATOM 2402 O O . LEU A 1 303 ? -32.514 11.685 7.772 1.00 72.25 303 LEU A O 1
ATOM 2406 N N . TYR A 1 304 ? -34.010 10.518 8.975 1.00 78.69 304 TYR A N 1
ATOM 2407 C CA . TYR A 1 304 ? -35.058 10.537 7.959 1.00 78.69 304 TYR A CA 1
ATOM 2408 C C . TYR A 1 304 ? -35.503 11.969 7.615 1.00 78.69 304 TYR A C 1
ATOM 2410 O O . TYR A 1 304 ? -35.619 12.314 6.435 1.00 78.69 304 TYR A O 1
ATOM 2418 N N . VAL A 1 305 ? -35.672 12.834 8.621 1.00 80.69 305 VAL A N 1
ATOM 2419 C CA . VAL A 1 305 ? -36.027 14.253 8.431 1.00 80.69 305 VAL A CA 1
ATOM 2420 C C . VAL A 1 305 ? -34.926 15.008 7.683 1.00 80.69 305 VAL A C 1
ATOM 2422 O O . VAL A 1 305 ? -35.214 15.725 6.724 1.00 80.69 305 VAL A O 1
ATOM 2425 N N . VAL A 1 306 ? -33.657 14.811 8.050 1.00 77.19 306 VAL A N 1
ATOM 2426 C CA . VAL A 1 306 ? -32.521 15.456 7.370 1.00 77.19 306 VAL A CA 1
ATOM 2427 C C . VAL A 1 306 ? -32.421 15.008 5.909 1.00 77.19 306 VAL A C 1
ATOM 2429 O O . VAL A 1 306 ? -32.214 15.842 5.024 1.00 77.19 306 VAL A O 1
ATOM 2432 N N . LEU A 1 307 ? -32.625 13.717 5.627 1.00 81.12 307 LEU A N 1
ATOM 2433 C CA . LEU A 1 307 ? -32.637 13.189 4.260 1.00 81.12 307 LEU A CA 1
ATOM 2434 C C . LEU A 1 307 ? -33.773 13.793 3.426 1.00 81.12 307 LEU A C 1
ATOM 2436 O O . LEU A 1 307 ? -33.539 14.210 2.288 1.00 81.12 307 LEU A O 1
ATOM 2440 N N . ARG A 1 308 ? -34.979 13.904 3.995 1.00 83.69 308 ARG A N 1
ATOM 2441 C CA . ARG A 1 308 ? -36.130 14.554 3.351 1.00 83.69 308 ARG A CA 1
ATOM 2442 C C . ARG A 1 308 ? -35.870 16.035 3.071 1.00 83.69 308 ARG A C 1
ATOM 2444 O O . ARG A 1 308 ? -36.103 16.481 1.948 1.00 83.69 308 ARG A O 1
ATOM 2451 N N . CYS A 1 309 ? -35.320 16.778 4.032 1.00 80.12 309 CYS A N 1
ATOM 2452 C CA . CYS A 1 309 ? -34.948 18.183 3.846 1.00 80.12 309 CYS A CA 1
ATOM 2453 C C . CYS A 1 309 ? -33.876 18.351 2.762 1.00 80.12 309 CYS A C 1
ATOM 2455 O O . CYS A 1 309 ? -33.999 19.214 1.896 1.00 80.12 309 CYS A O 1
ATOM 2457 N N . HIS A 1 310 ? -32.854 17.494 2.744 1.00 78.44 310 HIS A N 1
ATOM 2458 C CA . HIS A 1 310 ? -31.813 17.550 1.721 1.00 78.44 310 HIS A CA 1
ATOM 2459 C C . HIS A 1 310 ? -32.366 17.237 0.322 1.00 78.44 310 HIS A C 1
ATOM 2461 O O . HIS A 1 310 ? -32.026 17.915 -0.652 1.00 78.44 310 HIS A O 1
ATOM 2467 N N . GLN A 1 311 ? -33.244 16.237 0.197 1.00 85.50 311 GLN A N 1
ATOM 2468 C CA . GLN A 1 311 ? -33.934 15.960 -1.065 1.00 85.50 311 GLN A CA 1
ATOM 2469 C C . GLN A 1 311 ? -34.786 17.157 -1.510 1.00 85.50 311 GLN A C 1
ATOM 2471 O O . GLN A 1 311 ? -34.708 17.544 -2.678 1.00 85.50 311 GLN A O 1
ATOM 2476 N N . ALA A 1 312 ? -35.514 17.799 -0.593 1.00 83.62 312 ALA A N 1
ATOM 2477 C CA . ALA A 1 312 ? -36.303 18.995 -0.886 1.00 83.62 312 ALA A CA 1
ATOM 2478 C C . ALA A 1 312 ? -35.428 20.166 -1.376 1.00 83.62 312 ALA A C 1
ATOM 2480 O O . ALA A 1 312 ? -35.730 20.768 -2.406 1.00 83.62 312 ALA A O 1
ATOM 2481 N N . VAL A 1 313 ? -34.290 20.431 -0.724 1.00 84.56 313 VAL A N 1
ATOM 2482 C CA . VAL A 1 313 ? -33.332 21.475 -1.138 1.00 84.56 313 VAL A CA 1
ATOM 2483 C C . VAL A 1 313 ? -32.727 21.169 -2.512 1.00 84.56 313 VAL A C 1
ATOM 2485 O O . VAL A 1 313 ? -32.602 22.060 -3.359 1.00 84.56 313 VAL A O 1
ATOM 2488 N N . LYS A 1 314 ? -32.395 19.902 -2.788 1.00 86.62 314 LYS A N 1
ATOM 2489 C CA . LYS A 1 314 ? -31.881 19.473 -4.099 1.00 86.62 314 LYS A CA 1
ATOM 2490 C C . LYS A 1 314 ? -32.926 19.637 -5.206 1.00 86.62 314 LYS A C 1
ATOM 2492 O O . LYS A 1 314 ? -32.591 20.026 -6.324 1.00 86.62 314 LYS A O 1
ATOM 2497 N N . HIS A 1 315 ? -34.195 19.365 -4.911 1.00 85.38 315 HIS A N 1
ATOM 2498 C CA . HIS A 1 315 ? -35.287 19.620 -5.848 1.00 85.38 315 HIS A CA 1
ATOM 2499 C C . HIS A 1 315 ? -35.509 21.120 -6.071 1.00 85.38 315 HIS A C 1
ATOM 2501 O O . HIS A 1 315 ? -35.647 21.549 -7.217 1.00 85.38 315 HIS A O 1
ATOM 2507 N N . TRP A 1 316 ? -35.460 21.928 -5.012 1.00 84.25 316 TRP A N 1
ATOM 2508 C CA . TRP A 1 316 ? -35.659 23.374 -5.093 1.00 84.25 316 TRP A CA 1
ATOM 2509 C C . TRP A 1 316 ? -34.550 24.083 -5.881 1.00 84.25 316 TRP A C 1
ATOM 2511 O O . TRP A 1 316 ? -34.824 24.911 -6.747 1.00 84.25 316 TRP A O 1
ATOM 2521 N N . THR A 1 317 ? -33.291 23.701 -5.665 1.00 82.38 317 THR A N 1
ATOM 2522 C CA . THR A 1 317 ? -32.145 24.235 -6.424 1.00 82.38 317 THR A CA 1
ATOM 2523 C C . THR A 1 317 ? -32.230 23.890 -7.912 1.00 82.38 317 THR A C 1
ATOM 2525 O O . THR A 1 317 ? -32.054 24.773 -8.753 1.00 82.38 317 THR A O 1
ATOM 2528 N N . ARG A 1 318 ? -32.602 22.650 -8.263 1.00 84.31 318 ARG A N 1
ATOM 2529 C CA . ARG A 1 318 ? -32.865 22.262 -9.663 1.00 84.31 318 ARG A CA 1
ATOM 2530 C C . ARG A 1 318 ? -34.020 23.058 -10.278 1.00 84.31 318 ARG A C 1
ATOM 2532 O O . ARG A 1 318 ? -33.928 23.461 -11.436 1.00 84.31 318 ARG A O 1
ATOM 2539 N N . ALA A 1 319 ? -35.084 23.316 -9.518 1.00 83.31 319 ALA A N 1
ATOM 2540 C CA . ALA A 1 319 ? -36.211 24.127 -9.977 1.00 83.31 319 ALA A CA 1
ATOM 2541 C C . ALA A 1 319 ? -35.814 25.598 -10.205 1.00 83.31 319 ALA A C 1
ATOM 2543 O O . ALA A 1 319 ? -36.217 26.194 -11.203 1.00 83.31 319 ALA A O 1
ATOM 2544 N N . ARG A 1 320 ? -34.968 26.170 -9.338 1.00 84.94 320 ARG A N 1
ATOM 2545 C CA . ARG A 1 320 ? -34.488 27.555 -9.460 1.00 84.94 320 ARG A CA 1
ATOM 2546 C C . ARG A 1 320 ? -33.590 27.760 -10.684 1.00 84.94 320 ARG A C 1
ATOM 2548 O O . ARG A 1 320 ? -33.727 28.770 -11.367 1.00 84.94 320 ARG A O 1
ATOM 2555 N N . VAL A 1 321 ? -32.731 26.788 -11.005 1.00 85.69 321 VAL A N 1
ATOM 2556 C CA . VAL A 1 321 ? -31.908 26.821 -12.231 1.00 85.69 321 VAL A CA 1
ATOM 2557 C C . VAL A 1 321 ? -32.781 26.750 -13.491 1.00 85.69 321 VAL A C 1
ATOM 2559 O O . VAL A 1 321 ? -32.504 27.450 -14.461 1.00 85.69 321 VAL A O 1
ATOM 2562 N N . ARG A 1 322 ? -33.872 25.968 -13.474 1.00 82.94 322 ARG A N 1
ATOM 2563 C CA . ARG A 1 322 ? -34.828 25.911 -14.596 1.00 82.94 322 ARG A CA 1
ATOM 2564 C C . ARG A 1 322 ? -35.602 27.218 -14.795 1.00 82.94 322 ARG A C 1
ATOM 2566 O O . ARG A 1 322 ? -35.824 27.587 -15.940 1.00 82.94 322 ARG A O 1
ATOM 2573 N N . ARG A 1 323 ? -35.984 27.922 -13.719 1.00 82.19 323 ARG A N 1
ATOM 2574 C CA . ARG A 1 323 ? -36.648 29.239 -13.830 1.00 82.19 323 ARG A CA 1
ATOM 2575 C C . ARG A 1 323 ? -35.731 30.286 -14.459 1.00 82.19 323 ARG A C 1
ATOM 2577 O O . ARG A 1 323 ? -36.124 30.887 -15.444 1.00 82.19 323 ARG A O 1
ATOM 2584 N N . ARG A 1 324 ? -34.473 30.379 -14.004 1.00 81.94 324 ARG A N 1
ATOM 2585 C CA . ARG A 1 324 ? -33.492 31.306 -14.602 1.00 81.94 324 ARG A CA 1
ATOM 2586 C C . ARG A 1 324 ? -33.282 31.083 -16.102 1.00 81.94 324 ARG A C 1
ATOM 2588 O O . ARG A 1 324 ? -33.116 32.053 -16.820 1.00 81.94 324 ARG A O 1
ATOM 2595 N N . ARG A 1 325 ? -33.311 29.831 -16.582 1.00 79.19 325 ARG A N 1
ATOM 2596 C CA . ARG A 1 325 ? -33.223 29.553 -18.027 1.00 79.19 325 ARG A CA 1
ATOM 2597 C C . ARG A 1 325 ? -34.440 30.058 -18.808 1.00 79.19 325 ARG A C 1
ATOM 2599 O O . ARG A 1 325 ? -34.245 30.617 -19.875 1.00 79.19 325 ARG A O 1
ATOM 2606 N N . ARG A 1 326 ? -35.659 29.911 -18.272 1.00 78.69 326 ARG A N 1
ATOM 2607 C CA . ARG A 1 326 ? -36.871 30.434 -18.929 1.00 78.69 326 ARG A CA 1
ATOM 2608 C C . ARG A 1 326 ? -36.903 31.958 -18.967 1.00 78.69 326 ARG A C 1
ATOM 2610 O O . ARG A 1 326 ? -37.293 32.508 -19.987 1.00 78.69 326 ARG A O 1
ATOM 2617 N N . ASP A 1 327 ? -36.467 32.619 -17.897 1.00 82.56 327 ASP A N 1
ATOM 2618 C CA . ASP A 1 327 ? -36.414 34.085 -17.858 1.00 82.56 327 ASP A CA 1
ATOM 2619 C C . ASP A 1 327 ? -35.397 34.617 -18.893 1.00 82.56 327 ASP A C 1
ATOM 2621 O O . ASP A 1 327 ? -35.683 35.573 -19.604 1.00 82.56 327 ASP A O 1
ATOM 2625 N N . SER A 1 328 ? -34.255 33.936 -19.075 1.00 75.44 328 SER A N 1
ATOM 2626 C CA . SER A 1 328 ? -33.277 34.279 -20.124 1.00 75.44 328 SER A CA 1
ATOM 2627 C C . SER A 1 328 ? -33.749 33.982 -21.558 1.00 75.44 328 SER A C 1
ATOM 2629 O O . SER A 1 328 ? -33.342 34.685 -22.478 1.00 75.44 328 SER A O 1
ATOM 2631 N N . GLU A 1 329 ? -34.585 32.961 -21.771 1.00 75.00 329 GLU A N 1
ATOM 2632 C CA . GLU A 1 329 ? -35.193 32.675 -23.084 1.00 75.00 329 GLU A CA 1
ATOM 2633 C C . GLU A 1 329 ? -36.329 33.664 -23.420 1.00 75.00 329 GLU A C 1
ATOM 2635 O O . GLU A 1 329 ? -36.504 34.026 -24.583 1.00 75.00 329 GLU A O 1
ATOM 2640 N N . GLY A 1 330 ? -37.067 34.150 -22.413 1.00 72.25 330 GLY A N 1
ATOM 2641 C CA . GLY A 1 330 ? -38.133 35.144 -22.582 1.00 72.25 330 GLY A CA 1
ATOM 2642 C C . GLY A 1 330 ? -37.635 36.513 -23.058 1.00 72.25 330 GLY A C 1
ATOM 2643 O O . GLY A 1 330 ? -38.249 37.103 -23.947 1.00 72.25 330 GLY A O 1
ATOM 2644 N N . ASP A 1 331 ? -36.494 36.980 -22.540 1.00 67.50 331 ASP A N 1
ATOM 2645 C CA . ASP A 1 331 ? -35.898 38.267 -22.935 1.00 67.50 331 ASP A CA 1
ATOM 2646 C C . ASP A 1 331 ? -35.295 38.254 -24.354 1.00 67.50 331 ASP A C 1
ATOM 2648 O O . ASP A 1 331 ? -35.250 39.286 -25.023 1.00 67.50 331 ASP A O 1
ATOM 2652 N N . GLN A 1 332 ? -34.869 37.092 -24.867 1.00 63.06 332 GLN A N 1
ATOM 2653 C CA . GLN A 1 332 ? -34.414 36.978 -26.262 1.00 63.06 332 GLN A CA 1
ATOM 2654 C C . GLN A 1 332 ? -35.584 36.946 -27.257 1.00 63.06 332 GLN A C 1
ATOM 2656 O O . GLN A 1 332 ? -35.466 37.473 -28.365 1.00 63.06 332 GLN A O 1
ATOM 2661 N N . GLY A 1 333 ? -36.730 36.377 -26.865 1.00 58.94 333 GLY A N 1
ATOM 2662 C CA . GLY A 1 333 ? -37.934 36.354 -27.699 1.00 58.94 333 GLY A CA 1
ATOM 2663 C C . GLY A 1 333 ? -38.554 37.741 -27.897 1.00 58.94 333 GLY A C 1
ATOM 2664 O O . GLY A 1 333 ? -38.913 38.098 -29.020 1.00 58.94 333 GLY A O 1
ATOM 2665 N N . SER A 1 334 ? -38.621 38.558 -26.844 1.00 59.62 334 SER A N 1
ATOM 2666 C CA . SER A 1 334 ? -39.217 39.901 -26.895 1.00 59.62 334 SER A CA 1
ATOM 2667 C C . SER A 1 334 ? -38.379 40.902 -27.704 1.00 59.62 334 SER A C 1
ATOM 2669 O O . SER A 1 334 ? -38.952 41.651 -28.499 1.00 59.62 334 SER A O 1
ATOM 2671 N N . ALA A 1 335 ? -37.043 40.849 -27.616 1.00 57.88 335 ALA A N 1
ATOM 2672 C CA . ALA A 1 335 ? -36.143 41.706 -28.400 1.00 57.88 335 ALA A CA 1
ATOM 2673 C C . ALA A 1 335 ? -36.214 41.454 -29.922 1.00 57.88 335 ALA A C 1
ATOM 2675 O O . ALA A 1 335 ? -35.993 42.368 -30.713 1.00 57.88 335 ALA A O 1
ATOM 2676 N N . SER A 1 336 ? -36.572 40.238 -30.350 1.00 57.00 336 SER A N 1
ATOM 2677 C CA . SER A 1 336 ? -36.737 39.917 -31.778 1.00 57.00 336 SER A CA 1
ATOM 2678 C C . SER A 1 336 ? -38.059 40.415 -32.384 1.00 57.00 336 SER A C 1
ATOM 2680 O O . SER A 1 336 ? -38.170 40.535 -33.601 1.00 57.00 336 SER A O 1
ATOM 2682 N N . SER A 1 337 ? -39.052 40.754 -31.551 1.00 56.75 337 SER A N 1
ATOM 2683 C CA . SER A 1 337 ? -40.395 41.152 -32.005 1.00 56.75 337 SER A CA 1
ATOM 2684 C C . SER A 1 337 ? -40.604 42.667 -32.152 1.00 56.75 337 SER A C 1
ATOM 2686 O O . SER A 1 337 ? -41.548 43.083 -32.817 1.00 56.75 337 SER A O 1
ATOM 2688 N N . SER A 1 338 ? -39.719 43.511 -31.601 1.00 54.53 338 SER A N 1
ATOM 2689 C CA . SER A 1 338 ? -39.868 44.979 -31.639 1.00 54.53 338 SER A CA 1
ATOM 2690 C C . SER A 1 338 ? -39.131 45.679 -32.791 1.00 54.53 338 SER A C 1
ATOM 2692 O O . SER A 1 338 ? -39.143 46.904 -32.856 1.00 54.53 338 SER A O 1
ATOM 2694 N N . SER A 1 339 ? -38.491 44.942 -33.707 1.00 55.62 339 SER A N 1
ATOM 2695 C CA . SER A 1 339 ? -37.732 45.518 -34.838 1.00 55.62 339 SER A CA 1
ATOM 2696 C C . SER A 1 339 ? -38.517 45.569 -36.165 1.00 55.62 339 SER A C 1
ATOM 2698 O O . SER A 1 339 ? -37.913 45.735 -37.225 1.00 55.62 339 SER A O 1
ATOM 2700 N N . GLY A 1 340 ? -39.845 45.398 -36.136 1.00 54.41 340 GLY A N 1
ATOM 2701 C CA . GLY A 1 340 ? -40.666 45.171 -37.337 1.00 54.41 340 GLY A CA 1
ATOM 2702 C C . GLY A 1 340 ? -41.740 46.211 -37.679 1.00 54.41 340 GLY A C 1
ATOM 2703 O O . GLY A 1 340 ? -42.501 45.967 -38.609 1.00 54.41 340 GLY A O 1
ATOM 2704 N N . SER A 1 341 ? -41.857 47.343 -36.977 1.00 55.97 341 SER A N 1
ATOM 2705 C CA . SER A 1 341 ? -42.930 48.317 -37.253 1.00 55.97 341 SER A CA 1
ATOM 2706 C C . SER A 1 341 ? -42.431 49.762 -37.217 1.00 55.97 341 SER A C 1
ATOM 2708 O O . SER A 1 341 ? -42.394 50.384 -36.157 1.00 55.97 341 SER A O 1
ATOM 2710 N N . GLY A 1 342 ? -42.050 50.307 -38.375 1.00 50.69 342 GLY A N 1
ATOM 2711 C CA . GLY A 1 342 ? -41.662 51.715 -38.471 1.00 50.69 342 GLY A CA 1
ATOM 2712 C C . GLY A 1 342 ? -41.141 52.164 -39.835 1.00 50.69 342 GLY A C 1
ATOM 2713 O O . GLY A 1 342 ? -40.089 52.783 -39.880 1.00 50.69 342 GLY A O 1
ATOM 2714 N N . TRP A 1 343 ? -41.850 51.851 -40.927 1.00 50.00 343 TRP A N 1
ATOM 2715 C CA . TRP A 1 343 ? -41.671 52.504 -42.237 1.00 50.00 343 TRP A CA 1
ATOM 2716 C C . TRP A 1 343 ? -43.012 52.607 -42.973 1.00 50.00 343 TRP A C 1
ATOM 2718 O O . TRP A 1 343 ? -43.332 51.737 -43.772 1.00 50.00 343 TRP A O 1
ATOM 2728 N N . GLN A 1 344 ? -43.786 53.649 -42.665 1.00 45.94 344 GLN A N 1
ATOM 2729 C CA . GLN A 1 344 ? -44.775 54.354 -43.507 1.00 45.94 344 GLN A CA 1
ATOM 2730 C C . GLN A 1 344 ? -44.941 55.706 -42.778 1.00 45.94 344 GLN A C 1
ATOM 2732 O O . GLN A 1 344 ? -45.244 55.691 -41.589 1.00 45.94 344 GLN A O 1
ATOM 2737 N N . ILE A 1 345 ? -44.632 56.886 -43.315 1.00 47.97 345 ILE A N 1
ATOM 2738 C CA . ILE A 1 345 ? -44.915 57.515 -44.614 1.00 47.97 345 ILE A CA 1
ATOM 2739 C C . ILE A 1 345 ? -43.777 58.490 -44.932 1.00 47.97 345 ILE A C 1
ATOM 2741 O O . ILE A 1 345 ? -43.281 59.121 -43.968 1.00 47.97 345 ILE A O 1
#

Radius of gyration: 39.02 Å; chains: 1; bounding box: 87×74×105 Å